Protein AF-A0A955JIY2-F1 (afdb_monomer)

Sequence (266 aa):
MSKDVVERQISSYLWDGQQLSRQKRLFEAAVRFPTVNALRPLAAYAYYLAAKDQRSWAKKDVVLTQERLSGGKTIQVDKTVTLEKTDAAAAVSYGPANPHVTKNGGKARRLGVDEGLQYKSIKKRDILVVSHSRPILHRDVGVEAEVAKEFGLERDYDVVEAARNLIPAGFISPAAVLNHYPVDRTSDEVQAKALASDIRVTADYVRNASLARDASTLAHTPFVILDTRHGDAVISEEHPHLPAPQGGLAAHFVLPIVVGLELHNL

pLDDT: mean 73.93, std 22.24, range [24.27, 95.62]

Secondary structure (DSSP, 8-state):
--HHHHHTTS-TTTB-SSSB-HHHHHHHHHHHHHHHHHHHHHHHHHHHHHHHHHT---HHHHEEEEEEEETTEEEEEEEE--B-GGGTT-TT--STT-TTB-HHHHHHHHTTGGGGGGHHHHHHTSSEEE-SS--B-HHHHHHHHHHHHHTT-HHHHHHHHHHHHHSPPEEE-HHHHH------TTSHHHHHHHHHHHHHHHHHHHHH--HHHHHHHHHTS---EEETTTTEEE---SS------TTS------------------

Mean predicted aligned error: 10.58 Å

Foldseek 3Di:
DDLVVLVVLFDCCQPVPAAGHPNQVVLLVVQ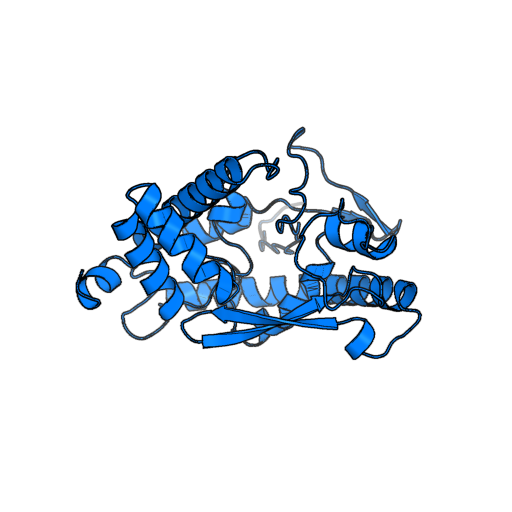LVLLLVQLVVLLVVQLVLQCVQQVHNPCVRFWDWAFFFWQQDTDTQIFTDQFAPVCPVVPPDFFLPPPRGDPSSSVSVLQVSRNSSRSVCSVVVLATAEALAAGHHPVVLVVLCVLCVVVVNNSLNSNLVSCSNHGTHHPFHQLLLPQPQQQPVVDPVSVSVSSNSSSVRSSVCRNDPDPVVRVVSVVSLAAWDQDPVPRDIDRPPPDPDDDDRGRDDSNHTPSPPPPPPPDDDD

Radius of gyration: 18.84 Å; Cα contacts (8 Å, |Δi|>4): 426; chains: 1; bounding box: 59×36×57 Å

Structure (mmCIF, N/CA/C/O backbone):
data_AF-A0A955JIY2-F1
#
_entry.id   AF-A0A955JIY2-F1
#
loop_
_atom_site.group_PDB
_atom_site.id
_atom_site.type_symbol
_atom_site.label_atom_id
_atom_site.label_alt_id
_atom_site.label_comp_id
_atom_site.label_asym_id
_atom_site.label_entity_id
_atom_site.label_seq_id
_atom_site.pdbx_PDB_ins_code
_atom_site.Cartn_x
_atom_site.Cartn_y
_atom_site.Cartn_z
_atom_site.occupancy
_atom_site.B_iso_or_equiv
_atom_site.auth_seq_id
_atom_site.auth_comp_id
_atom_site.auth_asym_id
_atom_site.auth_atom_id
_atom_site.pdbx_PDB_model_num
ATOM 1 N N . MET A 1 1 ? 1.096 7.416 25.218 1.00 66.50 1 MET A N 1
ATOM 2 C CA . MET A 1 1 ? -0.200 6.745 25.499 1.00 66.50 1 MET A CA 1
ATOM 3 C C . MET A 1 1 ? 0.074 5.254 25.697 1.00 66.50 1 MET A C 1
ATOM 5 O O . MET A 1 1 ? 1.061 4.792 25.140 1.00 66.50 1 MET A O 1
ATOM 9 N N . SER A 1 2 ? -0.681 4.494 26.505 1.00 80.69 2 SER A N 1
ATOM 10 C CA . SER A 1 2 ? -0.429 3.040 26.580 1.00 80.69 2 SER A CA 1
ATOM 11 C C . SER A 1 2 ? -0.896 2.359 25.292 1.00 80.69 2 SER A C 1
ATOM 13 O O . SER A 1 2 ? -1.899 2.774 24.708 1.00 80.69 2 SER A O 1
ATOM 15 N N . LYS A 1 3 ? -0.178 1.319 24.853 1.00 77.25 3 LYS A N 1
ATOM 16 C CA . LYS A 1 3 ? -0.465 0.580 23.614 1.00 77.25 3 LYS A CA 1
ATOM 17 C C . LYS A 1 3 ? -1.928 0.124 23.540 1.00 77.25 3 LYS A C 1
ATOM 19 O O . LYS A 1 3 ? -2.600 0.403 22.557 1.00 77.25 3 LYS A O 1
ATOM 24 N N . ASP A 1 4 ? -2.451 -0.432 24.630 1.00 79.62 4 ASP A N 1
ATOM 25 C CA . ASP A 1 4 ? -3.840 -0.900 24.725 1.00 79.62 4 ASP A CA 1
ATOM 26 C C . ASP A 1 4 ? -4.879 0.209 24.499 1.00 79.62 4 ASP A C 1
ATOM 28 O O . ASP A 1 4 ? -5.962 -0.041 23.972 1.00 79.62 4 ASP A O 1
ATOM 32 N N . VAL A 1 5 ? -4.575 1.448 24.901 1.00 81.38 5 VAL A N 1
ATOM 33 C CA . VAL A 1 5 ? -5.468 2.595 24.674 1.00 81.38 5 VAL A CA 1
ATOM 34 C C . VAL A 1 5 ? -5.451 3.004 23.203 1.00 81.38 5 VAL A C 1
ATOM 36 O O . VAL A 1 5 ? -6.503 3.348 22.670 1.00 81.38 5 VAL A O 1
ATOM 39 N N . VAL A 1 6 ? -4.291 2.936 22.541 1.00 81.75 6 VAL A N 1
ATOM 40 C CA . VAL A 1 6 ? -4.158 3.247 21.109 1.00 81.75 6 VAL A CA 1
ATOM 41 C C . VAL A 1 6 ? -4.860 2.194 20.255 1.00 81.75 6 VAL A C 1
ATOM 43 O O . VAL A 1 6 ? -5.604 2.536 19.341 1.00 81.75 6 VAL A O 1
ATOM 46 N N . GLU A 1 7 ? -4.692 0.912 20.583 1.00 84.69 7 GLU A N 1
ATOM 47 C CA . GLU A 1 7 ? -5.311 -0.189 19.837 1.00 84.69 7 GLU A CA 1
ATOM 48 C C . GLU A 1 7 ? -6.839 -0.148 19.893 1.00 84.69 7 GLU A C 1
ATOM 50 O O . GLU A 1 7 ? -7.496 -0.442 18.899 1.00 84.69 7 GLU A O 1
ATOM 55 N N . ARG A 1 8 ? -7.423 0.307 21.009 1.00 87.25 8 ARG A N 1
ATOM 56 C CA . ARG A 1 8 ? -8.876 0.535 21.113 1.00 87.25 8 ARG A CA 1
ATOM 57 C C . ARG A 1 8 ? -9.393 1.647 20.199 1.00 87.25 8 ARG A C 1
ATOM 59 O O . ARG A 1 8 ? -10.601 1.731 20.001 1.00 87.25 8 ARG A O 1
ATOM 66 N N . GLN A 1 9 ? -8.516 2.499 19.666 1.00 88.75 9 GLN A N 1
ATOM 67 C CA . GLN A 1 9 ? -8.891 3.497 18.662 1.00 88.75 9 GLN A CA 1
ATOM 68 C C . GLN A 1 9 ? -8.914 2.925 17.243 1.00 88.75 9 GLN A C 1
ATOM 70 O O . GLN A 1 9 ? -9.408 3.592 16.340 1.00 88.75 9 GLN A O 1
ATOM 75 N N . ILE A 1 10 ? -8.393 1.716 17.019 1.00 91.25 10 ILE A N 1
ATOM 76 C CA . ILE A 1 10 ? -8.476 1.050 15.721 1.00 91.25 10 ILE A CA 1
ATOM 77 C C . ILE A 1 10 ? -9.892 0.501 15.553 1.00 91.25 10 ILE A C 1
ATOM 79 O O . ILE A 1 10 ? -10.393 -0.230 16.407 1.00 91.25 10 ILE A O 1
ATOM 83 N N . SER A 1 11 ? -10.533 0.834 14.432 1.00 92.75 11 SER A N 1
ATOM 84 C CA . SER A 1 11 ? -11.873 0.340 14.117 1.00 92.75 11 SER A CA 1
ATOM 85 C C . SER A 1 11 ? -11.938 -1.191 14.167 1.00 92.75 11 SER A C 1
ATOM 87 O O . SER A 1 11 ? -11.111 -1.887 13.565 1.00 92.75 11 SER A O 1
ATOM 89 N N . SER A 1 12 ? -12.994 -1.716 14.798 1.00 92.06 12 SER A N 1
ATOM 90 C CA . SER A 1 12 ? -13.289 -3.155 14.856 1.00 92.06 12 SER A CA 1
ATOM 91 C C . SER A 1 12 ? -13.533 -3.772 13.475 1.00 92.06 12 SER A C 1
ATOM 93 O O . SER A 1 12 ? -13.411 -4.986 13.294 1.00 92.06 12 SER A O 1
ATOM 95 N N . TYR A 1 13 ? -13.831 -2.939 12.470 1.00 91.81 13 TYR A N 1
ATOM 96 C CA . TYR A 1 13 ? -13.858 -3.355 11.074 1.00 91.81 13 TYR A CA 1
ATOM 97 C C . TYR A 1 13 ? -12.472 -3.771 10.574 1.00 91.81 13 TYR A C 1
ATOM 99 O O . TYR A 1 13 ? -12.379 -4.725 9.809 1.00 91.81 13 TYR A O 1
ATOM 107 N N . LEU A 1 14 ? -11.387 -3.109 10.979 1.00 90.19 14 LEU A N 1
ATOM 108 C CA . LEU A 1 14 ? -10.041 -3.478 10.534 1.00 90.19 14 LEU A CA 1
ATOM 109 C C . LEU A 1 14 ? -9.472 -4.623 11.366 1.00 90.19 14 LEU A C 1
ATOM 111 O O . LEU A 1 14 ? -8.933 -5.573 10.795 1.00 90.19 14 LEU A O 1
ATOM 115 N N . TRP A 1 15 ? -9.617 -4.552 12.689 1.00 90.94 15 TRP A N 1
ATOM 116 C CA . TRP A 1 15 ? -8.920 -5.422 13.635 1.00 90.94 15 TRP A CA 1
ATOM 117 C C . TRP A 1 15 ? -9.850 -5.897 14.755 1.00 90.94 15 TRP A C 1
ATOM 119 O O . TRP A 1 15 ? -10.553 -5.091 15.353 1.00 90.94 15 TRP A O 1
ATOM 129 N N . ASP A 1 16 ? -9.852 -7.197 15.057 1.00 89.56 16 ASP A N 1
ATOM 130 C CA . ASP A 1 16 ? -10.682 -7.783 16.127 1.00 89.56 16 ASP A CA 1
ATOM 131 C C . ASP A 1 16 ? -9.949 -7.929 17.477 1.00 89.56 16 ASP A C 1
ATOM 133 O O . ASP A 1 16 ? -10.498 -8.484 18.427 1.00 89.56 16 ASP A O 1
ATOM 137 N N . GLY A 1 17 ? -8.712 -7.430 17.563 1.00 84.75 17 GLY A N 1
ATOM 138 C CA . GLY A 1 17 ? -7.819 -7.569 18.717 1.00 84.75 17 GLY A CA 1
ATOM 139 C C . GLY A 1 17 ? -6.709 -8.602 18.504 1.00 84.75 17 GLY A C 1
ATOM 140 O O . GLY A 1 17 ? -5.670 -8.510 19.151 1.00 84.75 17 GLY A O 1
ATOM 141 N N . GLN A 1 18 ? -6.873 -9.539 17.565 1.00 84.75 18 GLN A N 1
ATOM 142 C CA . GLN A 1 18 ? -5.872 -10.580 17.283 1.00 84.75 18 GLN A CA 1
ATOM 143 C C . GLN A 1 18 ? -5.510 -10.693 15.803 1.00 84.75 18 GLN A C 1
ATOM 145 O O . GLN A 1 18 ? -4.407 -11.120 15.457 1.00 84.75 18 GLN A O 1
ATOM 150 N N . GLN A 1 19 ? -6.444 -10.354 14.923 1.00 90.56 19 GLN A N 1
ATOM 151 C CA . GLN A 1 19 ? -6.313 -10.512 13.484 1.00 90.56 19 GLN A CA 1
ATOM 152 C C . GLN A 1 19 ? -7.205 -9.504 12.753 1.00 90.56 19 GLN A C 1
ATOM 154 O O . GLN A 1 19 ? -7.997 -8.764 13.341 1.00 90.56 19 GLN A O 1
ATOM 159 N N . LEU A 1 20 ? -7.118 -9.518 11.422 1.00 90.94 20 LEU A N 1
ATOM 160 C CA . LEU A 1 20 ? -8.075 -8.796 10.594 1.00 90.94 20 LEU A CA 1
ATOM 161 C C . LEU A 1 20 ? -9.494 -9.286 10.881 1.00 90.94 20 LEU A C 1
ATOM 163 O O . LEU A 1 20 ? -9.749 -10.500 10.889 1.00 90.94 20 LEU A O 1
ATOM 167 N N . SER A 1 21 ? -10.424 -8.343 11.024 1.00 94.44 21 SER A N 1
ATOM 168 C CA . SER A 1 21 ? -11.825 -8.681 11.263 1.00 94.44 21 SER A CA 1
ATOM 169 C C . SER A 1 21 ? -12.364 -9.608 10.166 1.00 94.44 21 SER A C 1
ATOM 171 O O . SER A 1 21 ? -11.879 -9.657 9.025 1.00 94.44 21 SER A O 1
ATOM 173 N N . ARG A 1 22 ? -13.420 -10.361 10.485 1.00 94.81 22 ARG A N 1
ATOM 174 C CA . ARG A 1 22 ? -14.095 -11.208 9.491 1.00 94.81 22 ARG A CA 1
ATOM 175 C C . ARG A 1 22 ? -14.567 -10.398 8.278 1.00 94.81 22 ARG A C 1
ATOM 177 O O . ARG A 1 22 ? -14.384 -10.856 7.154 1.00 94.81 22 ARG A O 1
ATOM 184 N N . GLN A 1 23 ? -15.135 -9.212 8.498 1.00 93.31 23 GLN A N 1
ATOM 185 C CA . GLN A 1 23 ? -15.653 -8.362 7.423 1.00 93.31 23 GLN A CA 1
ATOM 186 C C . GLN A 1 23 ? -14.531 -7.888 6.496 1.00 93.31 23 GLN A C 1
ATOM 188 O O . GLN A 1 23 ? -14.633 -8.068 5.282 1.00 93.31 23 GLN A O 1
ATOM 193 N N . LYS A 1 24 ? -13.419 -7.397 7.055 1.00 94.19 24 LYS A N 1
ATOM 194 C CA . LYS A 1 24 ? -12.259 -6.972 6.262 1.00 94.19 24 LYS A CA 1
ATOM 195 C C . LYS A 1 24 ? -11.654 -8.127 5.473 1.00 94.19 24 LYS A C 1
ATOM 197 O O . LYS A 1 24 ? -11.332 -7.967 4.301 1.00 94.19 24 LYS A O 1
ATOM 202 N N . ARG A 1 25 ? -11.546 -9.323 6.064 1.00 94.19 25 ARG A N 1
ATOM 203 C CA . ARG A 1 25 ? -11.053 -10.512 5.344 1.00 94.19 25 ARG A CA 1
ATOM 204 C C . ARG A 1 25 ? -11.941 -10.907 4.167 1.00 94.19 25 ARG A C 1
ATOM 206 O O . ARG A 1 25 ? -11.401 -11.308 3.138 1.00 94.19 25 ARG A O 1
ATOM 213 N N . LEU A 1 26 ? -13.264 -10.812 4.318 1.00 92.38 26 LEU A N 1
ATOM 214 C CA . LEU A 1 26 ? -14.217 -11.093 3.241 1.00 92.38 26 LEU A CA 1
ATOM 215 C C . LEU A 1 26 ? -14.118 -10.054 2.124 1.00 92.38 26 LEU A C 1
ATOM 217 O O . LEU A 1 26 ? -14.009 -10.440 0.962 1.00 92.38 26 LEU A O 1
ATOM 221 N N . PHE A 1 27 ? -14.070 -8.765 2.472 1.00 91.75 27 PHE A N 1
ATOM 222 C CA . PHE A 1 27 ? -13.836 -7.692 1.505 1.00 91.75 27 PHE A CA 1
ATOM 223 C C . PHE A 1 27 ? -12.540 -7.930 0.725 1.00 91.75 27 PHE A C 1
ATOM 225 O O . PHE A 1 27 ? -12.553 -8.013 -0.500 1.00 91.75 27 PHE A O 1
ATOM 232 N N . GLU A 1 28 ? -11.432 -8.153 1.435 1.00 92.31 28 GLU A N 1
ATOM 233 C CA . GLU A 1 28 ? -10.134 -8.423 0.820 1.00 92.31 28 GLU A CA 1
ATOM 234 C C . GLU A 1 28 ? -10.154 -9.676 -0.057 1.00 92.31 28 GLU A C 1
ATOM 236 O O . GLU A 1 28 ? -9.506 -9.704 -1.096 1.00 92.31 28 GLU A O 1
ATOM 241 N N . ALA A 1 29 ? -10.885 -10.726 0.319 1.00 90.31 29 ALA A N 1
ATOM 242 C CA . ALA A 1 29 ? -11.035 -11.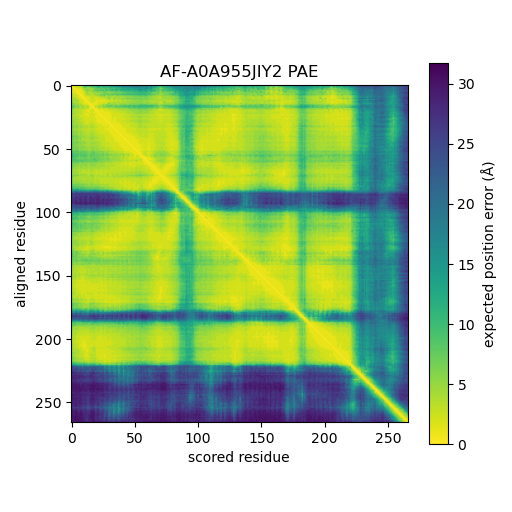900 -0.536 1.00 90.31 29 ALA A CA 1
ATOM 243 C C . ALA A 1 29 ? -11.771 -11.567 -1.846 1.00 90.31 29 ALA A C 1
ATOM 245 O O . ALA A 1 29 ? -11.342 -12.039 -2.901 1.00 90.31 29 ALA A O 1
ATOM 246 N N . ALA A 1 30 ? -12.816 -10.735 -1.782 1.00 89.44 30 ALA A N 1
ATOM 247 C CA . ALA A 1 30 ? -13.610 -10.327 -2.939 1.00 89.44 30 ALA A CA 1
ATOM 248 C C . ALA A 1 30 ? -12.810 -9.463 -3.927 1.00 89.44 30 ALA A C 1
ATOM 250 O O . ALA A 1 30 ? -12.870 -9.698 -5.132 1.00 89.44 30 ALA A O 1
ATOM 251 N N . VAL A 1 31 ? -12.009 -8.511 -3.435 1.00 89.25 31 VAL A N 1
ATOM 252 C CA . VAL A 1 31 ? -11.264 -7.586 -4.312 1.00 89.25 31 VAL A CA 1
ATOM 253 C C . VAL A 1 31 ? -9.896 -8.118 -4.744 1.00 89.25 31 VAL A C 1
ATOM 255 O O . VAL A 1 31 ? -9.401 -7.770 -5.812 1.00 89.25 31 VAL A O 1
ATOM 258 N N . ARG A 1 32 ? -9.272 -9.023 -3.981 1.00 90.56 32 ARG A N 1
ATOM 259 C CA . ARG A 1 32 ? -7.905 -9.489 -4.275 1.00 90.56 32 ARG A CA 1
ATOM 260 C C . ARG A 1 32 ? -7.784 -10.231 -5.595 1.00 90.56 32 ARG A C 1
ATOM 262 O O . ARG A 1 32 ? -6.817 -10.016 -6.322 1.00 90.56 32 ARG A O 1
ATOM 269 N N . PHE A 1 33 ? -8.708 -11.144 -5.886 1.00 87.62 33 PHE A N 1
ATOM 270 C CA . PHE A 1 33 ? -8.655 -11.927 -7.120 1.00 87.62 33 PHE A CA 1
ATOM 271 C C . PHE A 1 33 ? -8.712 -11.045 -8.381 1.00 87.62 33 PHE A C 1
ATOM 273 O O . PHE A 1 33 ? -7.786 -11.157 -9.194 1.00 87.62 33 PHE A O 1
ATOM 280 N N . PRO A 1 34 ? -9.700 -10.138 -8.545 1.00 86.19 34 PRO A N 1
ATOM 281 C CA . PRO A 1 34 ? -9.736 -9.252 -9.705 1.00 86.19 34 PRO A CA 1
ATOM 282 C C . PRO A 1 34 ? -8.527 -8.310 -9.750 1.00 86.19 34 PRO A C 1
ATOM 284 O O . PRO A 1 34 ? -7.926 -8.183 -10.815 1.00 86.19 34 PRO A O 1
ATOM 287 N N . THR A 1 35 ? -8.078 -7.746 -8.619 1.00 84.69 35 THR A N 1
ATOM 288 C CA . THR A 1 35 ? -6.868 -6.901 -8.588 1.00 84.69 35 THR A CA 1
ATOM 289 C C . THR A 1 35 ? -5.633 -7.658 -9.072 1.00 84.69 35 THR A C 1
ATOM 291 O O . THR A 1 35 ? -4.906 -7.181 -9.938 1.00 84.69 35 THR A O 1
ATOM 294 N N . VAL A 1 36 ? -5.386 -8.868 -8.563 1.00 87.75 36 VAL A N 1
ATOM 295 C CA . VAL A 1 36 ? -4.217 -9.660 -8.971 1.00 87.75 36 VAL A CA 1
ATOM 296 C C . VAL A 1 36 ? -4.265 -9.990 -10.463 1.00 87.75 36 VAL A C 1
ATOM 298 O O . VAL A 1 36 ? -3.227 -9.953 -11.122 1.00 87.75 36 VAL A O 1
ATOM 301 N N . ASN A 1 37 ? -5.436 -10.320 -11.005 1.00 84.88 37 ASN A N 1
ATOM 302 C CA . ASN A 1 37 ? -5.564 -10.642 -12.426 1.00 84.88 37 ASN A CA 1
ATOM 303 C C . ASN A 1 37 ? -5.430 -9.407 -13.323 1.00 84.88 37 ASN A C 1
ATOM 305 O O . ASN A 1 37 ? -4.858 -9.534 -14.401 1.00 84.88 37 ASN A O 1
ATOM 309 N N . ALA A 1 38 ? -5.859 -8.232 -12.860 1.00 80.12 38 ALA A N 1
ATOM 310 C CA . ALA A 1 38 ? -5.638 -6.966 -13.554 1.00 80.12 38 ALA A CA 1
ATOM 311 C C . ALA A 1 38 ? -4.154 -6.563 -13.571 1.00 80.12 38 ALA A C 1
ATOM 313 O O . ALA A 1 38 ? -3.636 -6.126 -14.594 1.00 80.12 38 ALA A O 1
ATOM 314 N N . LEU A 1 39 ? -3.435 -6.760 -12.462 1.00 82.69 39 LEU A N 1
ATOM 315 C CA . LEU A 1 39 ? -2.037 -6.337 -12.336 1.00 82.69 39 LEU A CA 1
ATOM 316 C C . LEU A 1 39 ? -1.037 -7.224 -13.083 1.00 82.69 39 LEU A C 1
ATOM 318 O O . LEU A 1 39 ? 0.013 -6.745 -13.506 1.00 82.69 39 LEU A O 1
ATOM 322 N N . ARG A 1 40 ? -1.318 -8.522 -13.241 1.00 85.69 40 ARG A N 1
ATOM 323 C CA . ARG A 1 40 ? -0.408 -9.463 -13.924 1.00 85.69 40 ARG A CA 1
ATOM 324 C C . ARG A 1 40 ? -0.010 -9.032 -15.345 1.00 85.69 40 ARG A C 1
ATOM 326 O O . ARG A 1 40 ? 1.194 -9.007 -15.603 1.00 85.69 40 ARG A O 1
ATOM 333 N N . PRO A 1 41 ? -0.942 -8.712 -16.266 1.00 82.81 41 PRO A N 1
ATOM 334 C CA . PRO A 1 41 ? -0.573 -8.271 -17.610 1.00 82.81 41 PRO A CA 1
ATOM 335 C C . PRO A 1 41 ? 0.179 -6.933 -17.594 1.00 82.81 41 PRO A C 1
ATOM 337 O O . PRO A 1 41 ? 1.130 -6.770 -18.356 1.00 82.81 41 PRO A O 1
ATOM 340 N N . LEU A 1 42 ? -0.160 -6.018 -16.677 1.00 80.88 42 LEU A N 1
ATOM 341 C CA . LEU A 1 42 ? 0.564 -4.751 -16.503 1.00 80.88 42 LEU A CA 1
ATOM 342 C C . LEU A 1 42 ? 2.014 -4.985 -16.074 1.00 80.88 42 LEU A C 1
ATOM 344 O O . LEU A 1 42 ? 2.934 -4.404 -16.644 1.00 80.88 42 LEU A O 1
ATOM 348 N N . ALA A 1 43 ? 2.226 -5.896 -15.124 1.00 85.06 43 ALA A N 1
ATOM 349 C CA . ALA A 1 43 ? 3.556 -6.284 -14.675 1.00 85.06 43 ALA A CA 1
ATOM 350 C C . ALA A 1 43 ? 4.384 -6.912 -15.807 1.00 85.06 43 ALA A C 1
ATOM 352 O O . ALA A 1 43 ? 5.577 -6.637 -15.919 1.00 85.06 43 ALA A O 1
ATOM 353 N N . ALA A 1 44 ? 3.763 -7.737 -16.657 1.00 85.69 44 ALA A N 1
ATOM 354 C CA . ALA A 1 44 ? 4.429 -8.316 -17.823 1.00 85.69 44 ALA A CA 1
ATOM 355 C C . ALA A 1 44 ? 4.819 -7.239 -18.849 1.00 85.69 44 ALA A C 1
ATOM 357 O O . ALA A 1 44 ? 5.933 -7.263 -19.374 1.00 85.69 44 ALA A O 1
ATOM 358 N N . TYR A 1 45 ? 3.938 -6.265 -19.091 1.00 85.50 45 TYR A N 1
ATOM 359 C CA . TYR A 1 45 ? 4.224 -5.135 -19.973 1.00 85.50 45 TYR A CA 1
ATOM 360 C C . TYR A 1 45 ? 5.356 -4.251 -19.434 1.00 85.50 45 TYR A C 1
ATOM 362 O O . TYR A 1 45 ? 6.287 -3.927 -20.169 1.00 85.50 45 TYR A O 1
ATOM 370 N N . ALA A 1 46 ? 5.342 -3.919 -18.142 1.00 81.94 46 ALA A N 1
ATOM 371 C CA . ALA A 1 46 ? 6.418 -3.159 -17.514 1.00 81.94 46 ALA A CA 1
ATOM 372 C C . ALA A 1 46 ? 7.759 -3.904 -17.581 1.00 81.94 46 ALA A C 1
ATOM 374 O O . ALA A 1 46 ? 8.772 -3.319 -17.962 1.00 81.94 46 ALA A O 1
ATOM 375 N N . TYR A 1 47 ? 7.757 -5.212 -17.302 1.00 88.00 47 TYR A N 1
ATOM 376 C CA . TYR A 1 47 ? 8.941 -6.062 -17.440 1.00 88.00 47 TYR A CA 1
ATOM 377 C C . TYR A 1 47 ? 9.501 -6.021 -18.865 1.00 88.00 47 TYR A C 1
ATOM 379 O O . TYR A 1 47 ? 10.707 -5.882 -19.049 1.00 88.00 47 TYR A O 1
ATOM 387 N N . TYR A 1 48 ? 8.634 -6.110 -19.876 1.00 89.25 48 TYR A N 1
ATOM 388 C CA . TYR A 1 48 ? 9.019 -6.008 -21.283 1.00 89.25 48 TYR A CA 1
ATOM 389 C C . TYR A 1 48 ? 9.687 -4.665 -21.610 1.00 89.25 48 TYR A C 1
ATOM 391 O O . TYR A 1 48 ? 10.727 -4.638 -22.271 1.00 89.25 48 TYR A O 1
ATOM 399 N N . LEU A 1 49 ? 9.113 -3.558 -21.131 1.00 86.81 49 LEU A N 1
ATOM 400 C CA . LEU A 1 49 ? 9.678 -2.219 -21.308 1.00 86.81 49 LEU A CA 1
ATOM 401 C C . LEU A 1 49 ? 11.065 -2.100 -20.660 1.00 86.81 49 LEU A C 1
ATOM 403 O O . LEU A 1 49 ? 12.006 -1.646 -21.310 1.00 86.81 49 LEU A O 1
ATOM 407 N N . ALA A 1 50 ? 11.214 -2.575 -19.422 1.00 86.12 50 ALA A N 1
ATOM 408 C CA . ALA A 1 50 ? 12.495 -2.562 -18.725 1.00 86.12 50 ALA A CA 1
ATOM 409 C C . ALA A 1 50 ? 13.531 -3.469 -19.398 1.00 86.12 50 ALA A C 1
ATOM 411 O O . ALA A 1 50 ? 14.672 -3.062 -19.583 1.00 86.12 50 ALA A O 1
ATOM 412 N N . ALA A 1 51 ? 13.149 -4.670 -19.837 1.00 89.00 51 ALA A N 1
ATOM 413 C CA . ALA A 1 51 ? 14.063 -5.582 -20.522 1.00 89.00 51 ALA A CA 1
ATOM 414 C C . ALA A 1 51 ? 14.616 -4.989 -21.825 1.00 89.00 51 ALA A C 1
ATOM 416 O O . ALA A 1 51 ? 15.792 -5.183 -22.149 1.00 89.00 51 ALA A O 1
ATOM 417 N N . LYS A 1 52 ? 13.788 -4.223 -22.547 1.00 89.19 52 LYS A N 1
ATOM 418 C CA . LYS A 1 52 ? 14.214 -3.461 -23.726 1.00 89.19 52 LYS A CA 1
ATOM 419 C C . LYS A 1 52 ? 15.238 -2.385 -23.382 1.00 89.19 52 LYS A C 1
ATOM 421 O O . LYS A 1 52 ? 16.264 -2.313 -24.057 1.00 89.19 52 LYS A O 1
ATOM 426 N N . ASP A 1 53 ? 14.984 -1.592 -22.344 1.00 87.00 53 ASP A N 1
ATOM 427 C CA . ASP A 1 53 ? 15.905 -0.530 -21.920 1.00 87.00 53 ASP A CA 1
ATOM 428 C C . ASP A 1 53 ? 17.238 -1.105 -21.429 1.00 87.00 53 ASP A C 1
ATOM 430 O O . ASP A 1 53 ? 18.310 -0.641 -21.810 1.00 87.00 53 ASP A O 1
ATOM 434 N N . GLN A 1 54 ? 17.179 -2.186 -20.654 1.00 82.81 54 GLN A N 1
ATOM 435 C CA . GLN A 1 54 ? 18.348 -2.819 -20.039 1.00 82.81 54 GLN A CA 1
ATOM 436 C C . GLN A 1 54 ? 19.111 -3.754 -20.981 1.00 82.81 54 GLN A C 1
ATOM 438 O O . GLN A 1 54 ? 20.156 -4.295 -20.591 1.00 82.81 54 GLN A O 1
ATOM 443 N N . ARG A 1 55 ? 18.566 -3.986 -22.187 1.00 87.00 55 ARG A N 1
ATOM 444 C CA . ARG A 1 55 ? 19.020 -4.983 -23.173 1.00 87.00 55 ARG A CA 1
ATOM 445 C C . ARG A 1 55 ? 19.281 -6.348 -22.532 1.00 87.00 55 ARG A C 1
ATOM 447 O O . ARG A 1 55 ? 20.244 -7.036 -22.860 1.00 87.00 55 ARG A O 1
ATOM 454 N N . SER A 1 56 ? 18.441 -6.714 -21.568 1.00 84.62 56 SER A N 1
ATOM 455 C CA . SER A 1 56 ? 18.617 -7.898 -20.737 1.00 84.62 56 SER A CA 1
ATOM 456 C C . SER A 1 56 ? 17.274 -8.387 -20.234 1.00 84.62 56 SER A C 1
ATOM 458 O O . SER A 1 56 ? 16.440 -7.611 -19.783 1.00 84.62 56 SER A O 1
ATOM 460 N N . TRP A 1 57 ? 17.095 -9.701 -20.272 1.00 88.19 57 TRP A N 1
ATOM 461 C CA . TRP A 1 57 ? 15.933 -10.378 -19.701 1.00 88.19 57 TRP A CA 1
ATOM 462 C C . TRP A 1 57 ? 16.229 -10.968 -18.323 1.00 88.19 57 TRP A C 1
ATOM 464 O O . TRP A 1 57 ? 15.349 -11.583 -17.717 1.00 88.19 57 TRP A O 1
ATOM 474 N N . ALA A 1 58 ? 17.457 -10.806 -17.822 1.00 86.31 58 ALA A N 1
ATOM 475 C CA . ALA A 1 58 ? 17.841 -11.308 -16.516 1.00 86.31 58 ALA A CA 1
ATOM 476 C C . ALA A 1 58 ? 17.064 -10.558 -15.432 1.00 86.31 58 ALA A C 1
ATOM 478 O O . ALA A 1 58 ? 17.131 -9.335 -15.349 1.00 86.31 58 ALA A O 1
ATOM 479 N N . LYS A 1 59 ? 16.372 -11.297 -14.556 1.00 84.56 59 LYS A N 1
ATOM 480 C CA . LYS A 1 59 ? 15.521 -10.728 -13.497 1.00 84.56 59 LYS A CA 1
ATOM 481 C C . LYS A 1 59 ? 16.220 -9.621 -12.696 1.00 84.56 59 LYS A C 1
ATOM 483 O O . LYS A 1 59 ? 15.602 -8.601 -12.422 1.00 84.56 59 LYS A O 1
ATOM 488 N N . LYS A 1 60 ? 17.496 -9.818 -12.351 1.00 83.81 60 LYS A N 1
ATOM 489 C CA . LYS A 1 60 ? 18.312 -8.871 -11.571 1.00 83.81 60 LYS A CA 1
ATOM 490 C C . LYS A 1 60 ? 18.497 -7.499 -12.235 1.00 83.81 60 LYS A C 1
ATOM 492 O O . LYS A 1 60 ? 18.790 -6.539 -11.541 1.00 83.81 60 LYS A O 1
ATOM 497 N N . ASP A 1 61 ? 18.332 -7.421 -13.555 1.00 81.25 61 ASP A N 1
ATOM 498 C CA . ASP A 1 61 ? 18.517 -6.187 -14.319 1.00 81.25 61 ASP A CA 1
ATOM 499 C C . ASP A 1 61 ? 17.203 -5.408 -14.481 1.00 81.25 61 ASP A C 1
ATOM 501 O O . ASP A 1 61 ? 17.228 -4.219 -14.772 1.00 81.25 61 ASP A O 1
ATOM 505 N N . VAL A 1 62 ? 16.053 -6.069 -14.317 1.00 86.31 62 VAL A N 1
ATOM 506 C CA . VAL A 1 62 ? 14.727 -5.517 -14.658 1.00 86.31 62 VAL A CA 1
ATOM 507 C C . VAL A 1 62 ? 13.762 -5.469 -13.477 1.00 86.31 62 VAL A C 1
ATOM 509 O O . VAL A 1 62 ? 12.746 -4.778 -13.543 1.00 86.31 62 VAL A O 1
ATOM 512 N N . VAL A 1 63 ? 14.073 -6.170 -12.385 1.00 87.94 63 VAL A N 1
ATOM 513 C CA . VAL A 1 63 ? 13.316 -6.144 -11.132 1.00 87.94 63 VAL A CA 1
ATOM 514 C C . VAL A 1 63 ? 14.184 -5.563 -10.027 1.00 87.94 63 VAL A C 1
ATOM 516 O O . VAL A 1 63 ? 15.255 -6.085 -9.730 1.00 87.94 63 VAL A O 1
ATOM 519 N N . LEU A 1 64 ? 13.668 -4.522 -9.384 1.00 86.31 64 LEU A N 1
ATOM 520 C CA . LEU A 1 64 ? 14.179 -3.977 -8.138 1.00 86.31 64 LEU A CA 1
ATOM 521 C C . LEU A 1 64 ? 13.322 -4.514 -6.994 1.00 86.31 64 LEU A C 1
ATOM 523 O O . LEU A 1 64 ? 12.108 -4.329 -6.996 1.00 86.31 64 LEU A O 1
ATOM 527 N N . THR A 1 65 ? 13.938 -5.141 -6.001 1.00 87.38 65 THR A N 1
ATOM 528 C CA . THR A 1 65 ? 13.238 -5.546 -4.778 1.00 87.38 65 THR A CA 1
ATOM 529 C C . THR A 1 65 ? 13.559 -4.546 -3.670 1.00 87.38 65 THR A C 1
ATOM 531 O O . THR A 1 65 ? 14.720 -4.200 -3.462 1.00 87.38 65 THR A O 1
ATOM 534 N N . GLN A 1 66 ? 12.526 -4.050 -2.987 1.00 84.94 66 GLN A N 1
ATOM 535 C CA . GLN A 1 66 ? 12.650 -3.087 -1.894 1.00 84.94 66 GLN A CA 1
ATOM 536 C C . GLN A 1 66 ? 12.112 -3.666 -0.592 1.00 84.94 66 GLN A C 1
ATOM 538 O O . GLN A 1 66 ? 11.018 -4.233 -0.566 1.00 84.94 66 GLN A O 1
ATOM 543 N N . GLU A 1 67 ? 12.839 -3.434 0.496 1.00 89.56 67 GLU A N 1
ATOM 544 C CA . GLU A 1 67 ? 12.367 -3.742 1.842 1.00 89.56 67 GLU A CA 1
ATOM 545 C C . GLU A 1 67 ? 11.388 -2.668 2.314 1.00 89.56 67 GLU A C 1
ATOM 547 O O . GLU A 1 67 ? 11.685 -1.471 2.280 1.00 89.56 67 GLU A O 1
ATOM 552 N N . ARG A 1 68 ? 10.198 -3.091 2.737 1.00 89.38 68 ARG A N 1
ATOM 553 C CA . ARG A 1 68 ? 9.117 -2.210 3.190 1.00 89.38 68 ARG A CA 1
ATOM 554 C C . ARG A 1 68 ? 8.532 -2.710 4.501 1.00 89.38 68 ARG A C 1
ATOM 556 O O . ARG A 1 68 ? 8.579 -3.905 4.778 1.00 89.38 68 ARG A O 1
ATOM 563 N N . LEU A 1 69 ? 7.929 -1.814 5.271 1.00 89.75 69 LEU A N 1
ATOM 564 C CA . LEU A 1 69 ? 7.168 -2.163 6.468 1.00 89.75 69 LEU A CA 1
ATOM 565 C C . LEU A 1 69 ? 5.689 -2.394 6.141 1.00 89.75 69 LEU A C 1
ATOM 567 O O . LEU A 1 69 ? 5.058 -1.581 5.464 1.00 89.75 69 LEU A O 1
ATOM 571 N N . SER A 1 70 ? 5.139 -3.503 6.637 1.00 92.25 70 SER A N 1
ATOM 572 C CA . SER A 1 70 ? 3.719 -3.856 6.525 1.00 92.25 70 SER A CA 1
ATOM 573 C C . SER A 1 70 ? 3.314 -4.790 7.667 1.00 92.25 70 SER A C 1
ATOM 575 O O . SER A 1 70 ? 3.919 -5.850 7.834 1.00 92.25 70 SER A O 1
ATOM 577 N N . GLY A 1 71 ? 2.305 -4.415 8.462 1.00 90.81 71 GLY A N 1
ATOM 578 C CA . GLY A 1 71 ? 1.786 -5.251 9.556 1.00 90.81 71 GLY A CA 1
ATOM 579 C C . GLY A 1 71 ? 2.862 -5.671 10.563 1.00 90.81 71 GLY A C 1
ATOM 580 O O . GLY A 1 71 ? 2.957 -6.850 10.904 1.00 90.81 71 GLY A O 1
ATOM 581 N N . GLY A 1 72 ? 3.737 -4.733 10.940 1.00 89.88 72 GLY A N 1
ATOM 582 C CA . GLY A 1 72 ? 4.829 -4.962 11.896 1.00 89.88 72 GLY A CA 1
ATOM 583 C C . GLY A 1 72 ? 5.970 -5.843 11.378 1.00 89.88 72 GLY A C 1
ATOM 584 O O . GLY A 1 72 ? 6.801 -6.295 12.162 1.00 89.88 72 GLY A O 1
ATOM 585 N N . LYS A 1 73 ? 6.017 -6.123 10.070 1.00 93.19 73 LYS A N 1
ATOM 586 C CA . LYS A 1 73 ? 7.038 -6.975 9.448 1.00 93.19 73 LYS A CA 1
ATOM 587 C C . LYS A 1 73 ? 7.731 -6.260 8.299 1.00 93.19 73 LYS A C 1
ATOM 589 O O . LYS A 1 73 ? 7.114 -5.484 7.568 1.00 93.19 73 LYS A O 1
ATOM 594 N N . THR A 1 74 ? 9.003 -6.596 8.103 1.00 94.56 74 THR A N 1
ATOM 595 C CA . THR A 1 74 ? 9.718 -6.276 6.868 1.00 94.56 74 THR A CA 1
ATOM 596 C C . THR A 1 74 ? 9.276 -7.240 5.773 1.00 94.56 74 THR A C 1
ATOM 598 O O . THR A 1 74 ? 9.392 -8.458 5.919 1.00 94.56 74 THR A O 1
ATOM 601 N N . ILE A 1 75 ? 8.775 -6.694 4.671 1.00 93.38 75 ILE A N 1
ATOM 602 C CA . ILE A 1 75 ? 8.362 -7.429 3.477 1.00 93.38 75 ILE A CA 1
ATOM 603 C C . ILE A 1 75 ? 9.215 -7.014 2.280 1.00 93.38 75 ILE A C 1
ATOM 605 O O . ILE A 1 75 ? 9.733 -5.901 2.220 1.00 93.38 75 ILE A O 1
ATOM 609 N N . GLN A 1 76 ? 9.325 -7.908 1.302 1.00 92.19 76 GLN A N 1
ATOM 610 C CA . GLN A 1 76 ? 10.006 -7.644 0.037 1.00 92.19 76 GLN A CA 1
ATOM 611 C C . GLN A 1 76 ? 8.967 -7.265 -1.024 1.00 92.19 76 GLN A C 1
ATOM 613 O O . GLN A 1 76 ? 8.072 -8.058 -1.340 1.00 92.19 76 GLN A O 1
ATOM 618 N N . VAL A 1 77 ? 9.075 -6.057 -1.572 1.00 88.50 77 VAL A N 1
ATOM 619 C CA . VAL A 1 77 ? 8.177 -5.531 -2.607 1.00 88.50 77 VAL A CA 1
ATOM 620 C C . VAL A 1 77 ? 8.946 -5.402 -3.917 1.00 88.50 77 VAL A C 1
ATOM 622 O O . VAL A 1 77 ? 9.881 -4.611 -4.026 1.00 88.50 77 VAL A O 1
ATOM 625 N N . ASP A 1 78 ? 8.549 -6.197 -4.910 1.00 89.06 78 ASP A N 1
ATOM 626 C CA . ASP A 1 78 ? 9.122 -6.152 -6.257 1.00 89.06 78 ASP A CA 1
ATOM 627 C C . ASP A 1 78 ? 8.549 -4.961 -7.039 1.00 89.06 78 ASP A C 1
ATOM 629 O O . ASP A 1 78 ? 7.331 -4.779 -7.113 1.00 89.06 78 ASP A O 1
ATOM 633 N N . LYS A 1 79 ? 9.432 -4.215 -7.700 1.00 84.69 79 LYS A N 1
ATOM 634 C CA . LYS A 1 79 ? 9.127 -3.146 -8.652 1.00 84.69 79 LYS A CA 1
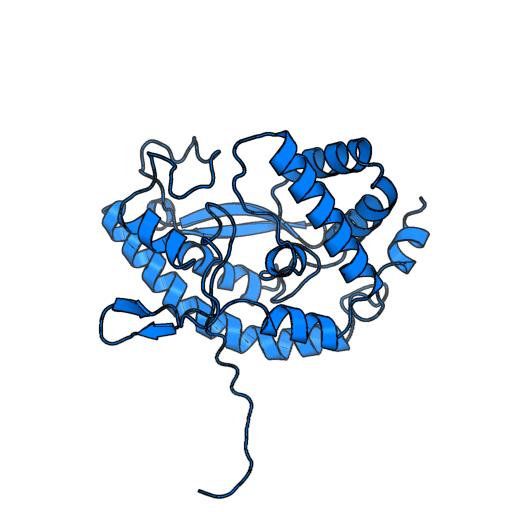ATOM 635 C C . LYS A 1 79 ? 9.917 -3.334 -9.936 1.00 84.69 79 LYS A C 1
ATOM 637 O O . LYS A 1 79 ? 10.947 -4.006 -9.962 1.00 84.69 79 LYS A O 1
ATOM 642 N N . THR A 1 80 ? 9.435 -2.734 -11.013 1.00 85.31 80 THR A N 1
ATOM 643 C CA . THR A 1 80 ? 10.151 -2.749 -12.289 1.00 85.31 80 THR A CA 1
ATOM 644 C C . THR A 1 80 ? 11.244 -1.680 -12.277 1.00 85.31 80 THR A C 1
ATOM 646 O O . THR A 1 80 ? 11.005 -0.548 -11.854 1.00 85.31 80 THR A O 1
ATOM 649 N N . VAL A 1 81 ? 12.447 -2.016 -12.743 1.00 84.81 81 VAL A N 1
ATOM 650 C CA . VAL A 1 81 ? 13.532 -1.038 -12.900 1.00 84.81 81 VAL A CA 1
ATOM 651 C C . VAL A 1 81 ? 13.145 -0.034 -13.982 1.00 84.81 81 VAL A C 1
ATOM 653 O O . VAL A 1 81 ? 12.821 -0.402 -15.106 1.00 84.81 81 VAL A O 1
ATOM 656 N N . THR A 1 82 ? 13.192 1.247 -13.633 1.00 81.12 82 THR A N 1
ATOM 657 C CA . THR A 1 82 ? 12.860 2.366 -14.531 1.00 81.12 82 THR A CA 1
ATOM 658 C C . THR A 1 82 ? 14.031 3.334 -14.722 1.00 81.12 82 THR A C 1
ATOM 660 O O . THR A 1 82 ? 13.906 4.311 -15.456 1.00 81.12 82 THR A O 1
ATOM 663 N N . LEU A 1 83 ? 15.173 3.052 -14.088 1.00 78.88 83 LEU A N 1
ATOM 664 C CA . LEU A 1 83 ? 16.394 3.858 -14.133 1.00 78.88 83 LEU A CA 1
ATOM 665 C C . LEU A 1 83 ? 17.470 3.198 -15.006 1.00 78.88 83 LEU A C 1
ATOM 667 O O . LEU A 1 83 ? 17.448 1.983 -15.218 1.00 78.88 83 LEU A O 1
ATOM 671 N N . GLU A 1 84 ? 18.415 3.992 -15.494 1.00 75.62 84 GLU A N 1
ATOM 672 C CA . GLU A 1 84 ? 19.601 3.512 -16.204 1.00 75.62 84 GLU A CA 1
ATOM 673 C C . GLU A 1 84 ? 20.524 2.680 -15.292 1.00 75.62 84 GLU A C 1
ATOM 675 O O . GLU A 1 84 ? 20.598 2.871 -14.077 1.00 75.62 84 GLU A O 1
ATOM 680 N N . LYS A 1 85 ? 21.220 1.705 -15.893 1.00 64.50 85 LYS A N 1
ATOM 681 C CA . LYS A 1 85 ? 21.995 0.656 -15.200 1.00 64.50 85 LYS A CA 1
ATOM 682 C C . LYS A 1 85 ? 23.158 1.197 -14.355 1.00 64.50 85 LYS A C 1
ATOM 684 O O . LYS A 1 85 ? 23.583 0.527 -13.418 1.00 64.50 85 LYS A O 1
ATOM 689 N N . THR A 1 86 ? 23.661 2.387 -14.680 1.00 53.84 86 THR A N 1
ATOM 690 C CA . THR A 1 86 ? 24.777 3.061 -13.995 1.00 53.84 86 THR A CA 1
ATOM 691 C C . THR A 1 86 ? 24.411 3.586 -12.610 1.00 53.84 86 THR A C 1
ATOM 693 O O . THR A 1 86 ? 25.295 3.719 -11.772 1.00 53.84 86 THR A O 1
ATOM 696 N N . ASP A 1 87 ? 23.120 3.800 -12.336 1.00 53.91 87 ASP A N 1
ATOM 697 C CA . ASP A 1 87 ? 22.660 4.582 -11.182 1.00 53.91 87 ASP A CA 1
ATOM 698 C C . ASP A 1 87 ? 21.664 3.829 -10.290 1.00 53.91 87 ASP A C 1
ATOM 700 O O . ASP A 1 87 ? 20.983 4.424 -9.454 1.00 53.91 87 ASP A O 1
ATOM 704 N N . ALA A 1 88 ? 21.591 2.496 -10.398 1.00 48.38 88 ALA A N 1
ATOM 705 C CA . ALA A 1 88 ? 20.740 1.675 -9.529 1.00 48.38 88 ALA A CA 1
ATOM 706 C C . ALA A 1 88 ? 21.069 1.841 -8.024 1.00 48.38 88 ALA A C 1
ATOM 708 O O . ALA A 1 88 ? 20.206 1.606 -7.179 1.00 48.38 88 ALA A O 1
ATOM 709 N N . ALA A 1 89 ? 22.285 2.299 -7.692 1.00 43.56 89 ALA A N 1
ATOM 710 C CA . ALA A 1 89 ? 22.699 2.667 -6.336 1.00 43.56 89 ALA A CA 1
ATOM 711 C C . ALA A 1 89 ? 22.219 4.070 -5.889 1.00 43.56 89 ALA A C 1
ATOM 713 O O . ALA A 1 89 ? 22.170 4.341 -4.693 1.00 43.56 89 ALA A O 1
ATOM 714 N N . ALA A 1 90 ? 21.822 4.947 -6.818 1.00 46.03 90 ALA A N 1
ATOM 715 C CA . ALA A 1 90 ? 21.444 6.344 -6.576 1.00 46.03 90 ALA A CA 1
ATOM 716 C C . ALA A 1 90 ? 19.917 6.580 -6.585 1.00 46.03 90 ALA A C 1
ATOM 718 O O . ALA A 1 90 ? 19.454 7.704 -6.777 1.00 46.03 90 ALA A O 1
ATOM 719 N N . ALA A 1 91 ? 19.112 5.534 -6.361 1.00 46.66 91 ALA A N 1
ATOM 720 C CA . ALA A 1 91 ? 17.644 5.556 -6.392 1.00 46.66 91 ALA A CA 1
ATOM 721 C C . ALA A 1 91 ? 16.998 6.328 -5.211 1.00 46.66 91 ALA A C 1
ATOM 723 O O . ALA A 1 91 ? 16.173 5.794 -4.465 1.00 46.66 91 ALA A O 1
ATOM 724 N N . VAL A 1 92 ? 17.386 7.591 -5.019 1.00 44.56 92 VAL A N 1
ATOM 725 C CA . VAL A 1 92 ? 16.927 8.473 -3.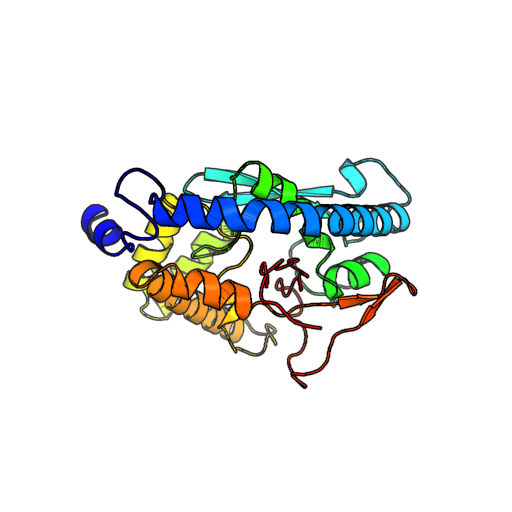935 1.00 44.56 92 VAL A CA 1
ATOM 726 C C . VAL A 1 92 ? 15.834 9.442 -4.411 1.00 44.56 92 VAL A C 1
ATOM 728 O O . VAL A 1 92 ? 14.990 9.827 -3.611 1.00 44.56 92 VAL A O 1
ATOM 731 N N . SER A 1 93 ? 15.752 9.759 -5.711 1.00 41.97 93 SER A N 1
ATOM 732 C CA . SER A 1 93 ? 14.759 10.702 -6.256 1.00 41.97 93 SER A CA 1
ATOM 733 C C . SER A 1 93 ? 13.643 10.006 -7.051 1.00 41.97 93 SER A C 1
ATOM 735 O O . SER A 1 93 ? 13.865 9.452 -8.137 1.00 41.97 93 SER A O 1
ATOM 737 N N . TYR A 1 94 ? 12.427 10.045 -6.499 1.00 44.72 94 TYR A N 1
ATOM 738 C CA . TYR A 1 94 ? 11.192 9.612 -7.154 1.00 44.72 94 TYR A CA 1
ATOM 739 C C . TYR A 1 94 ? 10.590 10.773 -7.955 1.00 44.72 94 TYR A C 1
ATOM 741 O O . TYR A 1 94 ? 9.934 11.647 -7.405 1.00 44.72 94 TYR A O 1
ATOM 749 N N . GLY A 1 95 ? 10.775 10.749 -9.274 1.00 44.09 95 GLY A N 1
ATOM 750 C CA . GLY A 1 95 ? 10.088 11.630 -10.219 1.00 44.09 95 GLY A CA 1
ATOM 751 C C . GLY A 1 95 ? 10.372 11.219 -11.671 1.00 44.09 95 GLY A C 1
ATOM 752 O O . GLY A 1 95 ? 11.409 10.605 -11.929 1.00 44.09 95 GLY A O 1
ATOM 753 N N . PRO A 1 96 ? 9.474 11.490 -12.637 1.00 39.25 96 PRO A N 1
ATOM 754 C CA . PRO A 1 96 ? 9.747 11.325 -14.068 1.00 39.25 96 PRO A CA 1
ATOM 755 C C . PRO A 1 96 ? 10.770 12.351 -14.586 1.00 39.25 96 PRO A C 1
ATOM 757 O O . PRO A 1 96 ? 11.345 12.135 -15.644 1.00 39.25 96 PRO A O 1
ATOM 760 N N . ALA A 1 97 ? 11.014 13.426 -13.828 1.00 42.94 97 ALA A N 1
ATOM 761 C CA . ALA A 1 97 ? 12.057 14.419 -14.073 1.00 42.94 97 ALA A CA 1
ATOM 762 C C . ALA A 1 97 ? 13.450 13.994 -13.565 1.00 42.94 97 ALA A C 1
ATOM 764 O O . ALA A 1 97 ? 14.397 14.771 -13.643 1.00 42.94 97 ALA A O 1
ATOM 765 N N . ASN A 1 98 ? 13.593 12.777 -13.026 1.00 56.53 98 ASN A N 1
ATOM 766 C CA . ASN A 1 98 ? 14.908 12.253 -12.679 1.00 56.53 98 ASN A CA 1
ATOM 767 C C . ASN A 1 98 ? 15.672 11.964 -13.994 1.00 56.53 98 ASN A C 1
ATOM 769 O O . ASN A 1 98 ? 15.186 11.161 -14.795 1.00 56.53 98 ASN A O 1
ATOM 773 N N . PRO A 1 99 ? 16.837 12.603 -14.233 1.00 58.75 99 PRO A N 1
ATOM 774 C CA . PRO A 1 99 ? 17.553 12.523 -15.511 1.00 58.75 99 PRO A CA 1
ATOM 775 C C . PRO A 1 99 ? 18.033 11.106 -15.845 1.00 58.75 99 PRO A C 1
ATOM 777 O O . PRO A 1 99 ? 18.328 10.819 -16.998 1.00 58.75 99 PRO A O 1
ATOM 780 N N . HIS A 1 100 ? 18.048 10.211 -14.857 1.00 72.31 100 HIS A N 1
ATOM 781 C CA . HIS A 1 100 ? 18.441 8.813 -15.000 1.00 72.31 100 HIS A CA 1
ATOM 782 C C . HIS A 1 100 ? 17.259 7.890 -15.341 1.00 72.31 100 HIS A C 1
ATOM 784 O O . HIS A 1 100 ? 17.415 6.669 -15.366 1.00 72.31 100 HIS A O 1
ATOM 790 N N . VAL A 1 101 ? 16.049 8.429 -15.548 1.00 75.06 101 VAL A N 1
ATOM 791 C CA . VAL A 1 101 ? 14.879 7.646 -15.968 1.00 75.06 101 VAL A CA 1
ATOM 792 C C . VAL A 1 101 ? 14.978 7.342 -17.455 1.00 75.06 101 VAL A C 1
ATOM 794 O O . VAL A 1 101 ? 14.993 8.230 -18.302 1.00 75.06 101 VAL A O 1
ATOM 797 N N . THR A 1 102 ? 14.970 6.054 -17.774 1.00 81.12 102 THR A N 1
ATOM 798 C CA . THR A 1 102 ? 14.987 5.569 -19.157 1.00 81.12 102 THR A CA 1
ATOM 799 C C . THR A 1 102 ? 13.725 5.995 -19.912 1.00 81.12 102 THR A C 1
ATOM 801 O O . THR A 1 102 ? 12.665 6.212 -19.322 1.00 81.12 102 THR A O 1
ATOM 804 N N . LYS A 1 103 ? 13.788 6.067 -21.248 1.00 81.25 103 LYS A N 1
ATOM 805 C CA . LYS A 1 103 ? 12.627 6.439 -22.076 1.00 81.25 103 LYS A CA 1
ATOM 806 C C . LYS A 1 103 ? 11.408 5.545 -21.808 1.00 81.25 103 LYS A C 1
ATOM 808 O O . LYS A 1 103 ? 10.303 6.071 -21.633 1.00 81.25 103 LYS A O 1
ATOM 813 N N . ASN A 1 104 ? 11.580 4.217 -21.766 1.00 82.75 104 ASN A N 1
ATOM 814 C CA . ASN A 1 104 ? 10.457 3.332 -21.456 1.00 82.75 104 ASN A CA 1
ATOM 815 C C . ASN A 1 104 ? 10.170 3.280 -19.950 1.00 82.75 104 ASN A C 1
ATOM 817 O O . ASN A 1 104 ? 9.003 3.138 -19.588 1.00 82.75 104 ASN A O 1
ATOM 821 N N . GLY A 1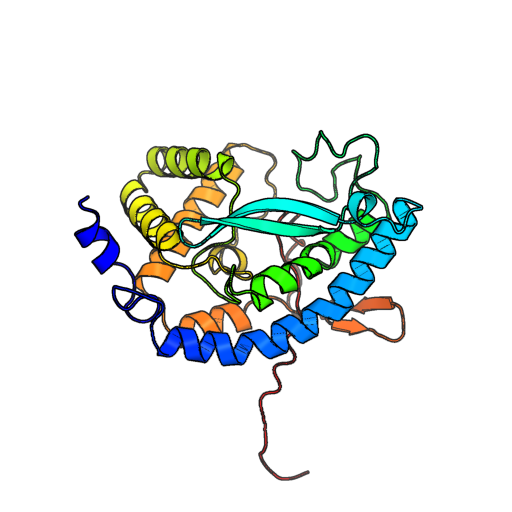 105 ? 11.157 3.508 -19.079 1.00 78.75 105 GLY A N 1
ATOM 822 C CA . GLY A 1 105 ? 10.932 3.745 -17.650 1.00 78.75 105 GLY A CA 1
ATOM 823 C C . GLY A 1 105 ? 10.002 4.930 -17.364 1.00 78.75 105 GLY A C 1
ATOM 824 O O . GLY A 1 105 ? 9.078 4.813 -16.559 1.00 78.75 105 GLY A O 1
ATOM 825 N N . GLY A 1 106 ? 10.163 6.044 -18.080 1.00 75.81 106 GLY A N 1
ATOM 826 C CA . GLY A 1 106 ? 9.274 7.204 -17.997 1.00 75.81 106 GLY A CA 1
ATOM 827 C C . GLY A 1 106 ? 7.858 6.887 -18.483 1.00 75.81 106 GLY A C 1
ATOM 828 O O . GLY A 1 106 ? 6.884 7.305 -17.857 1.00 75.81 106 GLY A O 1
ATOM 829 N N . LYS A 1 107 ? 7.716 6.090 -19.557 1.00 77.19 107 LYS A N 1
ATOM 830 C CA . LYS A 1 107 ? 6.406 5.562 -19.991 1.00 77.19 107 LYS A CA 1
ATOM 831 C C . LYS A 1 107 ? 5.793 4.669 -18.906 1.00 77.19 107 LYS A C 1
ATOM 833 O O . LYS A 1 107 ? 4.635 4.872 -18.563 1.00 77.19 107 LYS A O 1
ATOM 838 N N . ALA A 1 108 ? 6.559 3.742 -18.335 1.00 73.50 108 ALA A N 1
ATOM 839 C CA . ALA A 1 108 ? 6.077 2.821 -17.310 1.00 73.50 108 ALA A CA 1
ATOM 840 C C . ALA A 1 108 ? 5.570 3.555 -16.056 1.00 73.50 108 ALA A C 1
ATOM 842 O O . ALA A 1 108 ? 4.464 3.262 -15.608 1.00 73.50 108 ALA A O 1
ATOM 843 N N . ARG A 1 109 ? 6.319 4.556 -15.567 1.00 72.56 109 ARG A N 1
ATOM 844 C CA . ARG A 1 109 ? 5.927 5.403 -14.423 1.00 72.56 109 ARG A CA 1
ATOM 845 C C . ARG A 1 109 ? 4.669 6.221 -14.695 1.00 72.56 109 ARG A C 1
ATOM 847 O O . ARG A 1 109 ? 3.784 6.265 -13.852 1.00 72.56 109 ARG A O 1
ATOM 854 N N . ARG A 1 110 ? 4.561 6.850 -15.875 1.00 70.06 110 ARG A N 1
ATOM 855 C CA . ARG A 1 110 ? 3.363 7.628 -16.256 1.00 70.06 110 ARG A CA 1
ATOM 856 C C . ARG A 1 110 ? 2.101 6.773 -16.315 1.00 70.06 110 ARG A C 1
ATOM 858 O O . ARG A 1 110 ? 1.026 7.261 -16.007 1.00 70.06 110 ARG A O 1
ATOM 865 N N . LEU A 1 111 ? 2.244 5.512 -16.715 1.00 67.81 111 LEU A N 1
ATOM 866 C CA . LEU A 1 111 ? 1.142 4.553 -16.757 1.00 67.81 111 LEU A CA 1
ATOM 867 C C . LEU A 1 111 ? 0.928 3.822 -15.420 1.00 67.81 111 LEU A C 1
ATOM 869 O O . LEU A 1 111 ? -0.012 3.043 -15.305 1.00 67.81 111 LEU A O 1
ATOM 873 N N . GLY A 1 112 ? 1.817 4.005 -14.436 1.00 70.44 112 GLY A N 1
ATOM 874 C CA . GLY A 1 112 ? 1.802 3.285 -13.160 1.00 70.44 112 GLY A CA 1
ATOM 875 C C . GLY A 1 112 ? 2.011 1.769 -13.273 1.00 70.44 112 GLY A C 1
ATOM 876 O O . GLY A 1 112 ? 1.720 1.029 -12.332 1.00 70.44 112 GLY A O 1
ATOM 877 N N . VAL A 1 113 ? 2.486 1.273 -14.420 1.00 76.88 113 VAL A N 1
ATOM 878 C CA . VAL A 1 113 ? 2.658 -0.172 -14.659 1.00 76.88 113 VAL A CA 1
ATOM 879 C C . VAL A 1 113 ? 3.937 -0.721 -14.028 1.00 76.88 113 VAL A C 1
ATOM 881 O O . VAL A 1 113 ? 4.038 -1.929 -13.810 1.00 76.88 113 V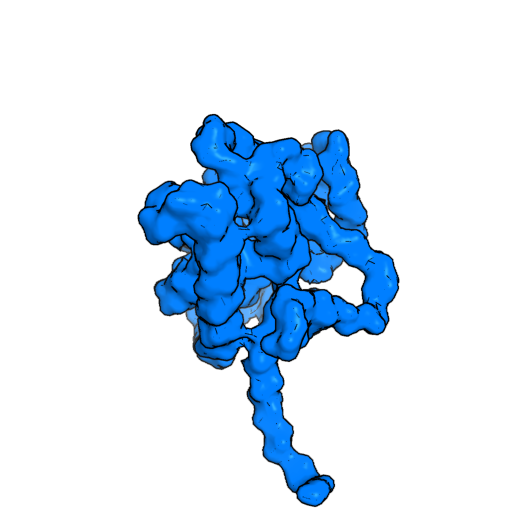AL A O 1
ATOM 884 N N . ASP A 1 114 ? 4.900 0.140 -13.689 1.00 75.25 114 ASP A N 1
ATOM 885 C CA . ASP A 1 114 ? 6.140 -0.232 -12.995 1.00 75.25 114 ASP A CA 1
ATOM 886 C C . ASP A 1 114 ? 5.888 -0.828 -11.602 1.00 75.25 114 ASP A C 1
ATOM 888 O O . ASP A 1 114 ? 6.671 -1.656 -11.123 1.00 75.25 114 ASP A O 1
ATOM 892 N N . GLU A 1 115 ? 4.740 -0.491 -11.022 1.00 78.75 115 GLU A N 1
ATOM 893 C CA . GLU A 1 115 ? 4.227 -0.981 -9.744 1.00 78.75 115 GLU A CA 1
ATOM 894 C C . GLU A 1 115 ? 3.406 -2.273 -9.896 1.00 78.75 115 GLU A C 1
ATOM 896 O O . GLU A 1 115 ? 3.004 -2.891 -8.909 1.00 78.75 115 GLU A O 1
ATOM 901 N N . GLY A 1 116 ? 3.198 -2.745 -11.131 1.00 82.44 116 GLY A N 1
ATOM 902 C CA . GLY A 1 116 ? 2.429 -3.952 -11.423 1.00 82.44 116 GLY A CA 1
ATOM 903 C C . GLY A 1 116 ? 2.954 -5.180 -10.679 1.00 82.44 116 GLY A C 1
ATOM 904 O O . GLY A 1 116 ? 2.163 -5.994 -10.209 1.00 82.44 116 GLY A O 1
ATOM 905 N N . LEU A 1 117 ? 4.275 -5.302 -10.494 1.00 86.62 117 LEU A N 1
ATOM 906 C CA . LEU A 1 117 ? 4.907 -6.432 -9.794 1.00 86.62 117 LEU A CA 1
ATOM 907 C C . LEU A 1 117 ? 4.479 -6.583 -8.322 1.00 86.62 117 LEU A C 1
ATOM 909 O O . LEU A 1 117 ? 4.582 -7.692 -7.782 1.00 86.62 117 LEU A O 1
ATOM 913 N N . GLN A 1 118 ? 3.900 -5.542 -7.710 1.00 88.12 118 GLN A N 1
ATOM 914 C CA . GLN A 1 118 ? 3.333 -5.605 -6.361 1.00 88.12 118 GLN A CA 1
ATOM 915 C C . GLN A 1 118 ? 2.162 -6.598 -6.242 1.00 88.12 118 GLN A C 1
ATOM 917 O O . GLN A 1 118 ? 1.850 -7.049 -5.136 1.00 88.12 118 GLN A O 1
ATOM 922 N N . TYR A 1 119 ? 1.570 -7.051 -7.361 1.00 88.88 119 TYR A N 1
ATOM 923 C CA . TYR A 1 119 ? 0.557 -8.118 -7.352 1.00 88.88 119 TYR A CA 1
ATOM 924 C C . TYR A 1 119 ? 1.036 -9.379 -6.626 1.00 88.88 119 TYR A C 1
ATOM 926 O O . TYR A 1 119 ? 0.220 -10.126 -6.083 1.00 88.88 119 TYR A O 1
ATOM 934 N N . LYS A 1 120 ? 2.349 -9.654 -6.625 1.00 93.06 120 LYS A N 1
ATOM 935 C CA . LYS A 1 120 ? 2.921 -10.810 -5.925 1.00 93.06 120 LYS A CA 1
ATOM 936 C C . LYS A 1 120 ? 2.744 -10.680 -4.415 1.00 93.06 120 LYS A C 1
ATOM 938 O O . LYS A 1 120 ? 2.352 -11.657 -3.781 1.00 93.06 120 LYS A O 1
ATOM 943 N N . SER A 1 121 ? 2.982 -9.492 -3.866 1.00 93.12 121 SER A N 1
ATOM 944 C CA . SER A 1 121 ? 2.795 -9.186 -2.445 1.00 93.12 121 SER A CA 1
ATOM 945 C C . SER A 1 121 ? 1.307 -9.221 -2.074 1.00 93.12 121 SER A C 1
ATOM 947 O O . SER A 1 121 ? 0.948 -9.824 -1.064 1.00 93.12 121 SER A O 1
ATOM 949 N N . ILE A 1 122 ? 0.421 -8.714 -2.946 1.00 92.69 122 ILE A N 1
ATOM 950 C CA . ILE A 1 122 ? -1.043 -8.841 -2.786 1.00 92.69 122 ILE A CA 1
ATOM 951 C C . ILE A 1 122 ? -1.464 -10.320 -2.768 1.00 92.69 122 ILE A C 1
ATOM 953 O O . ILE A 1 122 ? -2.225 -10.762 -1.905 1.00 92.69 122 ILE A O 1
ATOM 957 N N . LYS A 1 123 ? -0.946 -11.127 -3.704 1.00 93.62 123 LYS A N 1
ATOM 958 C CA . LYS A 1 123 ? -1.238 -12.566 -3.800 1.00 93.62 123 LYS A CA 1
ATOM 959 C C . LYS A 1 123 ? -0.785 -13.324 -2.546 1.00 93.62 123 LYS A C 1
ATOM 961 O O . LYS A 1 123 ? -1.510 -14.210 -2.094 1.00 93.62 123 LYS A O 1
ATOM 966 N N . LYS A 1 124 ? 0.382 -12.977 -1.992 1.00 93.62 124 LYS A N 1
ATOM 967 C CA . LYS A 1 124 ? 0.927 -13.545 -0.746 1.00 93.62 124 LYS A CA 1
ATOM 968 C C . LYS A 1 124 ? 0.239 -13.032 0.521 1.00 93.62 124 LYS A C 1
ATOM 970 O O . LYS A 1 124 ? 0.389 -13.659 1.562 1.00 93.62 124 LYS A O 1
ATOM 975 N N . ARG A 1 125 ? -0.568 -11.968 0.413 1.00 91.31 125 ARG A N 1
ATOM 976 C CA . ARG A 1 125 ? -1.200 -11.248 1.534 1.00 91.31 125 ARG A CA 1
ATOM 977 C C . ARG A 1 125 ? -0.201 -10.499 2.426 1.00 91.31 125 ARG A C 1
ATOM 979 O O . ARG A 1 125 ? -0.529 -10.184 3.564 1.00 91.31 125 ARG A O 1
ATOM 986 N N . ASP A 1 126 ? 0.979 -10.189 1.892 1.00 91.88 126 ASP A N 1
ATOM 987 C CA . ASP A 1 126 ? 1.956 -9.307 2.545 1.00 91.88 126 ASP A CA 1
ATOM 988 C C . ASP A 1 126 ? 1.447 -7.854 2.567 1.00 91.88 126 ASP A C 1
ATOM 990 O O . ASP A 1 126 ? 1.791 -7.069 3.450 1.00 91.88 126 ASP A O 1
ATOM 994 N N . ILE A 1 127 ? 0.596 -7.515 1.591 1.00 92.88 127 ILE A N 1
ATOM 995 C CA . ILE A 1 127 ? -0.155 -6.263 1.492 1.00 92.88 127 ILE A CA 1
ATOM 996 C C . ILE A 1 127 ? -1.623 -6.561 1.153 1.00 92.88 127 ILE A C 1
ATOM 998 O O . ILE A 1 127 ? -1.933 -7.557 0.489 1.00 92.88 127 ILE A O 1
ATOM 1002 N N . LEU A 1 128 ? -2.523 -5.703 1.621 1.00 93.75 128 LEU A N 1
ATOM 1003 C CA . LEU A 1 128 ? -3.949 -5.690 1.293 1.00 93.75 128 LEU A CA 1
ATOM 1004 C C . LEU A 1 128 ? -4.196 -4.894 0.009 1.00 93.75 128 LEU A C 1
ATOM 1006 O O . LEU A 1 128 ? -3.330 -4.140 -0.435 1.00 93.75 128 LEU A O 1
ATOM 1010 N N . VAL A 1 129 ? -5.377 -5.031 -0.592 1.00 90.12 129 VAL A N 1
ATOM 1011 C CA . VAL A 1 129 ? -5.755 -4.187 -1.736 1.00 90.12 129 VAL A CA 1
ATOM 1012 C C . VAL A 1 129 ? -6.020 -2.759 -1.267 1.00 90.12 129 VAL A C 1
ATOM 1014 O O . VAL A 1 129 ? -5.429 -1.830 -1.809 1.00 90.12 129 VAL A O 1
ATOM 1017 N N . VAL A 1 130 ? -6.833 -2.590 -0.222 1.00 89.88 130 VAL A N 1
ATOM 1018 C CA . VAL A 1 130 ? -7.098 -1.290 0.412 1.00 89.88 130 VAL A CA 1
ATOM 1019 C C . VAL A 1 130 ? -6.692 -1.375 1.878 1.00 89.88 130 VAL A C 1
ATOM 1021 O O . VAL A 1 130 ? -7.043 -2.333 2.563 1.00 89.88 130 VAL A O 1
ATOM 1024 N N . SER A 1 131 ? -5.953 -0.404 2.399 1.00 91.44 131 SER A N 1
ATOM 1025 C CA . SER A 1 131 ? -5.647 -0.342 3.834 1.00 91.44 131 SER A CA 1
ATOM 1026 C C . SER A 1 131 ? -5.369 1.086 4.274 1.00 91.44 131 SER A C 1
ATOM 1028 O O . SER A 1 131 ? -5.404 2.010 3.470 1.00 91.44 131 SER A O 1
ATOM 1030 N N . HIS A 1 132 ? -5.066 1.248 5.558 1.00 86.38 132 HIS A N 1
ATOM 1031 C CA . HIS A 1 132 ? -4.807 2.542 6.184 1.00 86.38 132 HIS A CA 1
ATOM 1032 C C . HIS A 1 132 ? -3.680 3.323 5.498 1.00 86.38 132 HIS A C 1
ATOM 1034 O O . HIS A 1 132 ? -3.855 4.491 5.173 1.00 86.38 132 HIS A O 1
ATOM 1040 N N . SER A 1 133 ? -2.558 2.672 5.202 1.00 85.31 133 SER A N 1
ATOM 1041 C CA . SER A 1 133 ? -1.376 3.305 4.616 1.00 85.31 133 SER A CA 1
ATOM 1042 C C . SER A 1 133 ? -0.726 2.420 3.561 1.00 85.31 133 SER A C 1
ATOM 1044 O O . SER A 1 133 ? -1.093 1.256 3.391 1.00 85.31 133 SER A O 1
ATOM 1046 N N . ARG A 1 134 ? 0.245 2.984 2.838 1.00 82.38 134 ARG A N 1
ATOM 1047 C CA . ARG A 1 134 ? 1.097 2.258 1.888 1.00 82.38 134 ARG A CA 1
ATOM 1048 C C . ARG A 1 134 ? 2.272 1.587 2.597 1.00 82.38 134 ARG A C 1
ATOM 1050 O O . ARG A 1 134 ? 2.662 2.033 3.673 1.00 82.38 134 ARG A O 1
ATOM 1057 N N . PRO A 1 135 ? 2.901 0.570 1.983 1.00 83.94 135 PRO A N 1
ATOM 1058 C CA . PRO A 1 135 ? 4.177 0.061 2.463 1.00 83.94 135 PRO A CA 1
ATOM 1059 C C . PRO A 1 135 ? 5.244 1.163 2.402 1.00 83.94 135 PRO A C 1
ATOM 1061 O O . PRO A 1 135 ? 5.619 1.629 1.320 1.00 83.94 135 PRO A O 1
ATOM 1064 N N . ILE A 1 136 ? 5.761 1.571 3.556 1.00 82.00 136 IL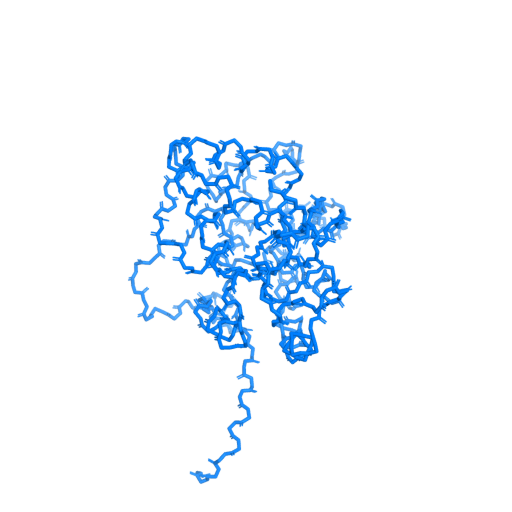E A N 1
ATOM 1065 C CA . ILE A 1 136 ? 6.785 2.620 3.666 1.00 82.00 136 ILE A CA 1
ATOM 1066 C C . ILE A 1 136 ? 8.186 2.021 3.810 1.00 82.00 136 ILE A C 1
ATOM 1068 O O . ILE A 1 136 ? 8.329 0.847 4.167 1.00 82.00 136 ILE A O 1
ATOM 1072 N N . LEU A 1 137 ? 9.226 2.794 3.489 1.00 80.31 137 LEU A N 1
ATOM 1073 C CA . LEU A 1 137 ? 10.602 2.388 3.786 1.00 80.31 137 LEU A CA 1
ATOM 1074 C C . LEU A 1 137 ? 10.869 2.577 5.282 1.00 80.31 137 LEU A C 1
ATOM 1076 O O . LEU A 1 137 ? 10.333 3.492 5.899 1.00 80.31 137 LEU A O 1
ATOM 1080 N N . HIS A 1 138 ? 11.761 1.763 5.848 1.00 77.88 138 HIS A N 1
ATOM 1081 C CA . HIS A 1 138 ? 12.182 1.893 7.252 1.00 77.88 138 HIS A CA 1
ATOM 1082 C C . HIS A 1 138 ? 12.677 3.301 7.596 1.00 77.88 138 HIS A C 1
ATOM 1084 O O . HIS A 1 138 ? 12.335 3.839 8.642 1.00 77.88 138 HIS A O 1
ATOM 1090 N N . ARG A 1 139 ? 13.434 3.925 6.685 1.00 77.31 139 ARG A N 1
ATOM 1091 C CA . ARG A 1 139 ? 13.958 5.286 6.872 1.00 77.31 139 ARG A CA 1
ATOM 1092 C C . ARG A 1 139 ? 12.869 6.363 6.915 1.00 77.31 139 ARG A C 1
ATOM 1094 O O . ARG A 1 139 ? 13.069 7.385 7.555 1.00 77.31 139 ARG A O 1
ATOM 1101 N N . ASP A 1 140 ? 11.730 6.126 6.263 1.00 78.56 140 ASP A N 1
ATOM 1102 C CA . ASP A 1 140 ? 10.654 7.118 6.160 1.00 78.56 140 ASP A CA 1
ATOM 1103 C C . ASP A 1 140 ? 9.836 7.185 7.468 1.00 78.56 140 ASP A C 1
ATOM 1105 O O . ASP A 1 140 ? 9.195 8.194 7.740 1.00 78.56 140 ASP A O 1
ATOM 1109 N N . VAL A 1 141 ? 9.906 6.146 8.319 1.00 81.69 141 VAL A N 1
ATOM 1110 C CA . VAL A 1 141 ? 9.234 6.107 9.634 1.00 81.69 141 VAL A CA 1
ATOM 1111 C C . VAL A 1 141 ? 9.726 7.236 10.542 1.00 81.69 141 VAL A C 1
ATOM 1113 O O . VAL A 1 141 ? 8.922 7.909 11.180 1.00 81.69 141 VAL A O 1
ATOM 1116 N N . GLY A 1 142 ? 11.046 7.451 10.595 1.00 86.19 142 GLY A N 1
ATOM 1117 C CA . GLY A 1 142 ? 11.635 8.508 11.421 1.00 86.19 142 GLY A CA 1
ATOM 1118 C C . GLY A 1 142 ? 11.195 9.899 10.968 1.00 86.19 142 GLY A C 1
ATOM 1119 O O . GLY A 1 142 ? 10.839 10.729 11.797 1.00 86.19 142 GLY A O 1
ATOM 1120 N N . VAL A 1 143 ? 11.124 10.108 9.650 1.00 87.06 143 VAL A N 1
ATOM 1121 C CA . VAL A 1 143 ? 10.683 11.375 9.053 1.00 87.06 143 VAL A CA 1
ATOM 1122 C C . VAL A 1 143 ? 9.224 11.671 9.406 1.00 87.06 143 VAL A C 1
ATOM 1124 O O . VAL A 1 143 ? 8.905 12.783 9.815 1.00 87.06 143 VAL A O 1
ATOM 1127 N N . GLU A 1 144 ? 8.326 10.686 9.309 1.00 88.06 144 GLU A N 1
ATOM 1128 C CA . GLU A 1 144 ? 6.926 10.877 9.711 1.00 88.06 144 GLU A CA 1
ATOM 1129 C C . GLU A 1 144 ? 6.780 11.211 11.202 1.00 88.06 144 GLU A C 1
ATOM 1131 O O . GLU A 1 144 ? 5.946 12.044 11.553 1.00 88.06 144 GLU A O 1
ATOM 1136 N N . ALA A 1 145 ? 7.585 10.595 12.073 1.00 90.44 145 ALA A N 1
ATOM 1137 C CA . ALA A 1 145 ? 7.567 10.881 13.507 1.00 90.44 145 ALA A CA 1
ATOM 1138 C C . ALA A 1 145 ? 8.044 12.313 13.817 1.00 90.44 145 ALA A C 1
ATOM 1140 O O . ALA A 1 145 ? 7.458 12.998 14.659 1.00 90.44 145 ALA A O 1
ATOM 1141 N N . GLU A 1 146 ? 9.083 12.785 13.123 1.00 92.56 146 GLU A N 1
ATOM 1142 C CA . GLU A 1 146 ? 9.574 14.163 13.237 1.00 92.56 146 GLU A CA 1
ATOM 1143 C C . GLU A 1 146 ? 8.525 15.172 12.758 1.00 92.56 146 GLU A C 1
ATOM 1145 O O . GLU A 1 146 ? 8.200 16.109 13.492 1.00 92.56 146 GLU A O 1
ATOM 1150 N N . VAL A 1 147 ? 7.914 14.927 11.594 1.00 89.88 147 VAL A N 1
ATOM 1151 C CA . VAL A 1 147 ? 6.813 15.747 11.065 1.00 89.88 147 VAL A CA 1
ATOM 1152 C C . VAL A 1 147 ? 5.613 15.730 12.014 1.00 89.88 147 VAL A C 1
ATOM 1154 O O . VAL A 1 147 ? 5.004 16.768 12.268 1.00 89.88 147 VAL A O 1
ATOM 1157 N N . ALA A 1 148 ? 5.266 14.580 12.595 1.00 93.50 148 ALA A N 1
ATOM 1158 C CA . ALA A 1 148 ? 4.174 14.505 13.558 1.00 93.50 148 ALA A CA 1
ATOM 1159 C C . ALA A 1 148 ? 4.420 15.423 14.760 1.00 93.50 148 ALA A C 1
ATOM 1161 O O . ALA A 1 148 ? 3.515 16.143 15.172 1.00 93.50 148 ALA A O 1
ATOM 1162 N N . LYS A 1 149 ? 5.646 15.442 15.289 1.00 95.38 149 LYS A N 1
ATOM 1163 C CA . LYS A 1 149 ? 6.028 16.318 16.400 1.00 95.38 149 LYS A CA 1
ATOM 1164 C C . LYS A 1 149 ? 6.003 17.796 16.008 1.00 95.38 149 LYS A C 1
ATOM 1166 O O . LYS A 1 149 ? 5.489 18.615 16.762 1.00 95.38 149 LYS A O 1
ATOM 1171 N N . GLU A 1 150 ? 6.537 18.143 14.839 1.00 94.75 150 GLU A N 1
ATOM 1172 C CA . GLU A 1 150 ? 6.552 19.525 14.339 1.00 94.75 150 GLU A CA 1
ATOM 1173 C C . GLU A 1 150 ? 5.132 20.101 14.203 1.00 94.75 150 GLU A C 1
ATOM 1175 O O . GLU A 1 150 ? 4.887 21.254 14.560 1.00 94.75 150 GLU A O 1
ATOM 1180 N N . PHE A 1 151 ? 4.178 19.285 13.749 1.00 94.19 151 PHE A N 1
ATOM 1181 C CA . PHE A 1 151 ? 2.798 19.705 13.492 1.00 94.19 151 PHE A CA 1
ATOM 1182 C C . PHE A 1 151 ? 1.816 19.406 14.642 1.00 94.19 151 PHE A C 1
ATOM 1184 O O . PHE A 1 151 ? 0.611 19.625 14.471 1.00 94.19 151 PHE A O 1
ATOM 1191 N N . GLY A 1 152 ? 2.289 18.912 15.793 1.00 95.62 152 GLY A N 1
ATOM 1192 C CA . GLY A 1 152 ? 1.446 18.583 16.954 1.00 95.62 152 GLY A CA 1
ATOM 1193 C C . GLY A 1 152 ? 0.458 17.431 16.707 1.00 95.62 152 GLY A C 1
ATOM 1194 O O . GLY A 1 152 ? -0.691 17.475 17.150 1.00 95.62 152 GLY A O 1
ATOM 1195 N N . LEU A 1 153 ? 0.872 16.435 15.921 1.00 95.50 153 LEU A N 1
ATOM 1196 C CA . LEU A 1 153 ? 0.088 15.277 15.477 1.00 95.50 153 LEU A CA 1
ATOM 1197 C C . LEU A 1 153 ? 0.517 13.971 16.148 1.00 95.50 153 LEU A C 1
ATOM 1199 O O . LEU A 1 153 ? 0.217 12.892 15.640 1.00 95.50 153 LEU A O 1
ATOM 1203 N N . GLU A 1 154 ? 1.186 14.025 17.295 1.00 95.00 154 GLU A N 1
ATOM 1204 C CA . GLU A 1 154 ? 1.750 12.846 17.959 1.00 95.00 154 GLU A CA 1
ATOM 1205 C C . GLU A 1 154 ? 0.674 11.803 18.288 1.00 95.00 154 GLU A C 1
ATOM 1207 O O . GLU A 1 154 ? 0.888 10.608 18.124 1.00 95.00 154 GLU A O 1
ATOM 1212 N N . ARG A 1 155 ? -0.534 12.242 18.665 1.00 93.50 155 ARG A N 1
ATOM 1213 C CA . ARG A 1 155 ? -1.662 11.329 18.928 1.00 93.50 155 ARG A CA 1
ATOM 1214 C C . ARG A 1 155 ? -2.198 10.647 17.672 1.00 93.50 155 ARG A C 1
ATOM 1216 O O . ARG A 1 155 ? -2.683 9.522 17.757 1.00 93.50 155 ARG A O 1
ATOM 1223 N N . ASP A 1 156 ? -2.182 11.338 16.536 1.00 95.25 156 ASP A N 1
ATOM 1224 C CA . ASP A 1 156 ? -2.572 10.746 15.256 1.00 95.25 156 ASP A CA 1
ATOM 1225 C C . ASP A 1 156 ? -1.491 9.776 14.787 1.00 95.25 156 ASP A C 1
ATOM 1227 O O . ASP A 1 156 ? -1.808 8.658 14.387 1.00 95.25 156 ASP A O 1
ATOM 1231 N N . TYR A 1 157 ? -0.223 10.160 14.932 1.00 94.88 157 TYR A N 1
ATOM 1232 C CA . TYR A 1 157 ? 0.913 9.307 14.620 1.00 94.88 157 TYR A CA 1
ATOM 1233 C C . TYR A 1 157 ? 0.935 8.028 15.465 1.00 94.88 157 TYR A C 1
ATOM 1235 O O . TYR A 1 157 ? 1.090 6.957 14.887 1.00 94.88 157 TYR A O 1
ATOM 1243 N N . ASP A 1 158 ? 0.664 8.094 16.774 1.00 94.38 158 ASP A N 1
ATOM 1244 C CA . ASP A 1 158 ? 0.529 6.909 17.640 1.00 94.38 158 ASP A CA 1
ATOM 1245 C C . ASP A 1 158 ? -0.479 5.897 17.048 1.00 94.38 158 ASP A C 1
ATOM 1247 O O . ASP A 1 158 ? -0.228 4.690 17.010 1.00 94.38 158 ASP A O 1
ATOM 1251 N N . VAL A 1 159 ? -1.623 6.380 16.542 1.00 93.56 159 VAL A N 1
ATOM 1252 C CA . VAL A 1 159 ? -2.660 5.537 15.914 1.00 93.56 159 VAL A CA 1
ATOM 1253 C C . VAL A 1 159 ? -2.185 4.956 14.584 1.00 93.56 159 VAL A C 1
ATOM 1255 O O . VAL A 1 159 ? -2.409 3.771 14.319 1.00 93.56 159 VAL A O 1
ATOM 1258 N N . VAL A 1 160 ? -1.523 5.763 13.752 1.00 93.19 160 VAL A N 1
ATOM 1259 C CA . VAL A 1 160 ? -0.942 5.314 12.477 1.00 93.19 160 VAL A CA 1
ATOM 1260 C C . VAL A 1 160 ? 0.126 4.246 12.716 1.00 93.19 160 VAL A C 1
ATOM 1262 O O . VAL A 1 160 ? 0.130 3.214 12.042 1.00 93.19 160 VAL A O 1
ATOM 1265 N N . GLU A 1 161 ? 1.000 4.450 13.696 1.00 93.25 161 GLU A N 1
ATOM 1266 C CA . GLU A 1 161 ? 2.056 3.517 14.072 1.00 93.25 161 GLU A CA 1
ATOM 1267 C C . GLU A 1 161 ? 1.474 2.205 14.615 1.00 93.25 161 GLU A C 1
ATOM 1269 O O . GLU A 1 161 ? 1.875 1.120 14.178 1.00 93.25 161 GLU A O 1
ATOM 1274 N N . ALA A 1 162 ? 0.472 2.273 15.496 1.00 92.50 162 ALA A N 1
ATOM 1275 C CA . ALA A 1 162 ? -0.230 1.087 15.981 1.00 92.50 162 ALA A CA 1
ATOM 1276 C C . ALA A 1 162 ? -0.874 0.302 14.826 1.00 92.50 162 ALA A C 1
ATOM 1278 O O . ALA A 1 162 ? -0.668 -0.909 14.703 1.00 92.50 162 ALA A O 1
ATOM 1279 N N . ALA A 1 163 ? -1.585 0.981 13.920 1.00 92.25 163 ALA A N 1
ATOM 1280 C CA . ALA A 1 163 ? -2.182 0.344 12.749 1.00 92.25 163 ALA A CA 1
ATOM 1281 C C . ALA A 1 163 ? -1.128 -0.269 11.816 1.00 92.25 163 ALA A C 1
ATOM 1283 O O . ALA A 1 163 ? -1.321 -1.380 11.326 1.00 92.25 163 ALA A O 1
ATOM 1284 N N . ARG A 1 164 ? 0.010 0.396 11.596 1.00 92.19 164 ARG A N 1
ATOM 1285 C CA . ARG A 1 164 ? 1.134 -0.117 10.790 1.00 92.19 164 ARG A CA 1
ATOM 1286 C C . ARG A 1 164 ? 1.745 -1.385 11.364 1.00 92.19 164 ARG A C 1
ATOM 1288 O O . ARG A 1 164 ? 2.157 -2.259 10.598 1.00 92.19 164 ARG A O 1
ATOM 1295 N N . ASN A 1 165 ? 1.785 -1.495 12.685 1.00 91.50 165 ASN A N 1
ATOM 1296 C CA . ASN A 1 165 ? 2.331 -2.658 13.372 1.00 91.50 165 ASN A CA 1
ATOM 1297 C C . ASN A 1 165 ? 1.367 -3.852 13.408 1.00 91.50 165 ASN A C 1
ATOM 1299 O O . ASN A 1 165 ? 1.821 -4.989 13.515 1.00 91.50 165 ASN A O 1
ATOM 1303 N N . LEU A 1 166 ? 0.060 -3.620 13.284 1.00 91.19 166 LEU A N 1
ATOM 1304 C CA . LEU A 1 166 ? -0.962 -4.667 13.406 1.00 91.19 166 LEU A CA 1
ATOM 1305 C C . LEU A 1 166 ? -1.568 -5.086 12.063 1.00 91.19 166 LEU A C 1
ATOM 1307 O O . LEU A 1 166 ? -1.796 -6.267 11.804 1.00 91.19 166 LEU A O 1
ATOM 1311 N N . ILE A 1 167 ? -1.833 -4.117 11.192 1.00 92.88 167 ILE A N 1
ATOM 1312 C CA . ILE A 1 167 ? -2.615 -4.288 9.971 1.00 92.88 167 ILE A CA 1
ATOM 1313 C C . ILE A 1 167 ? -1.670 -4.196 8.770 1.00 92.88 167 ILE A C 1
ATOM 1315 O O . ILE A 1 167 ? -0.973 -3.183 8.626 1.00 92.88 167 ILE A O 1
ATOM 1319 N N . PRO A 1 168 ? -1.655 -5.200 7.870 1.00 93.56 168 PRO A N 1
ATOM 1320 C CA . PRO A 1 168 ? -0.865 -5.113 6.654 1.00 93.56 168 PRO A CA 1
ATOM 1321 C C . PRO A 1 168 ? -1.236 -3.868 5.840 1.00 93.56 168 PRO A C 1
ATOM 1323 O O . PRO A 1 168 ? -2.408 -3.487 5.727 1.00 93.56 168 PRO A O 1
ATOM 1326 N N . ALA A 1 169 ? -0.215 -3.226 5.285 1.00 92.31 169 ALA A N 1
ATOM 1327 C CA . ALA A 1 169 ? -0.362 -2.040 4.462 1.00 92.31 169 ALA A CA 1
ATOM 1328 C C . ALA A 1 169 ? -1.159 -2.348 3.187 1.00 92.31 169 ALA A C 1
ATOM 1330 O O . ALA A 1 169 ? -1.303 -3.499 2.775 1.00 92.31 169 ALA A O 1
ATOM 1331 N N . GLY A 1 170 ? -1.698 -1.307 2.573 1.00 90.25 170 GLY A N 1
ATOM 1332 C CA . GLY A 1 170 ? -2.552 -1.363 1.402 1.00 90.25 170 GLY A CA 1
ATOM 1333 C C . GLY A 1 170 ? -1.781 -0.997 0.152 1.00 90.25 170 GLY A C 1
ATOM 1334 O O . GLY A 1 170 ? -0.934 -0.105 0.156 1.00 90.25 170 GLY A O 1
ATOM 1335 N N . PHE A 1 171 ? -2.113 -1.664 -0.940 1.00 87.88 171 PHE A N 1
ATOM 1336 C CA . PHE A 1 171 ? -1.723 -1.223 -2.266 1.00 87.88 171 PHE A CA 1
ATOM 1337 C C . PHE A 1 171 ? -2.319 0.159 -2.583 1.00 87.88 171 PHE A C 1
ATOM 1339 O O . PHE A 1 171 ? -1.627 1.058 -3.063 1.00 87.88 171 PHE A O 1
ATOM 1346 N N . ILE A 1 172 ? -3.588 0.344 -2.219 1.00 84.69 172 ILE A N 1
ATOM 1347 C CA . ILE A 1 172 ? -4.312 1.612 -2.239 1.00 84.69 172 ILE A CA 1
ATOM 1348 C C . ILE A 1 172 ? -4.461 2.096 -0.792 1.00 84.69 172 ILE A C 1
ATOM 1350 O O . ILE A 1 172 ? -4.842 1.319 0.089 1.00 84.69 172 ILE A O 1
ATOM 1354 N N . SER A 1 173 ? -4.175 3.380 -0.553 1.00 83.88 173 SER A N 1
ATOM 1355 C CA . SER A 1 173 ? -4.407 4.037 0.736 1.00 83.88 173 SER A CA 1
ATOM 1356 C C . SER A 1 173 ? -5.308 5.268 0.577 1.00 83.88 173 SER A C 1
ATOM 1358 O O . SER A 1 173 ? -5.196 5.972 -0.427 1.00 83.88 173 SER A O 1
ATOM 1360 N N . PRO A 1 174 ? -6.164 5.576 1.568 1.00 80.81 174 PRO A N 1
ATOM 1361 C CA . PRO A 1 174 ? -7.006 6.770 1.578 1.00 80.81 174 PRO A CA 1
ATOM 1362 C C . PRO A 1 174 ? -6.209 8.058 1.416 1.00 80.81 174 PRO A C 1
ATOM 1364 O O . PRO A 1 174 ? -6.606 8.911 0.637 1.00 80.81 174 PRO A O 1
ATOM 1367 N N . ALA A 1 175 ? -5.058 8.174 2.084 1.00 78.06 175 ALA A N 1
ATOM 1368 C CA . ALA A 1 175 ? -4.176 9.330 1.948 1.00 78.06 175 ALA A CA 1
ATOM 1369 C C . ALA A 1 175 ? -3.743 9.554 0.489 1.00 78.06 175 ALA A C 1
ATOM 1371 O O . ALA A 1 175 ? -3.737 10.675 0.002 1.00 78.06 175 ALA A O 1
ATOM 1372 N N . ALA A 1 176 ? -3.495 8.488 -0.272 1.00 70.75 176 ALA A N 1
ATOM 1373 C CA . ALA A 1 176 ? -3.140 8.636 -1.676 1.00 70.75 176 ALA A CA 1
ATOM 1374 C C . ALA A 1 176 ? -4.302 9.035 -2.597 1.00 70.75 176 ALA A C 1
ATOM 1376 O O . ALA A 1 176 ? -4.053 9.472 -3.717 1.00 70.75 176 ALA A O 1
ATOM 1377 N N . VAL A 1 177 ? -5.543 8.833 -2.156 1.00 70.44 177 VAL A N 1
ATOM 1378 C CA . VAL A 1 177 ? -6.756 9.123 -2.933 1.00 70.44 177 VAL A CA 1
ATOM 1379 C C . VAL A 1 177 ? -7.340 10.487 -2.559 1.00 70.44 177 VAL A C 1
ATOM 1381 O O . VAL A 1 177 ? -7.806 11.218 -3.423 1.00 70.44 177 VAL A O 1
ATOM 1384 N N . LEU A 1 178 ? -7.316 10.828 -1.270 1.00 64.69 178 LEU A N 1
ATOM 1385 C CA . LEU A 1 178 ? -8.015 11.977 -0.692 1.00 64.69 178 LEU A CA 1
ATOM 1386 C C . LEU A 1 178 ? -7.119 13.202 -0.489 1.00 64.69 178 LEU A C 1
ATOM 1388 O O . LEU A 1 178 ? -7.626 14.283 -0.195 1.00 64.69 178 LEU A O 1
ATOM 1392 N N . ASN A 1 179 ? -5.796 13.060 -0.585 1.00 64.81 179 ASN A N 1
ATOM 1393 C CA . ASN A 1 179 ? -4.908 14.185 -0.337 1.00 64.81 179 ASN A CA 1
ATOM 1394 C C . ASN A 1 179 ? -4.788 15.046 -1.607 1.00 64.81 179 ASN A C 1
ATOM 1396 O O . ASN A 1 179 ? -4.227 14.627 -2.617 1.00 64.81 179 ASN A O 1
ATOM 1400 N N . HIS A 1 180 ? -5.345 16.258 -1.546 1.00 50.69 180 HIS A N 1
ATOM 1401 C CA . HIS A 1 180 ? -5.445 17.206 -2.663 1.00 50.69 180 HIS A CA 1
ATOM 1402 C C . HIS A 1 180 ? -4.247 18.161 -2.783 1.00 50.69 180 HIS A C 1
ATOM 1404 O O . HIS A 1 180 ? -4.309 19.118 -3.556 1.00 50.69 180 HIS A O 1
ATOM 1410 N N . TYR A 1 181 ? -3.162 17.957 -2.023 1.00 46.34 181 TYR A N 1
ATOM 1411 C CA . TYR A 1 181 ? -2.003 18.842 -2.136 1.00 46.34 181 TYR A CA 1
ATOM 1412 C C . TYR A 1 181 ? -1.354 18.691 -3.519 1.00 46.34 181 TYR A C 1
ATOM 1414 O O . TYR A 1 181 ? -0.947 17.580 -3.876 1.00 46.34 181 TYR A O 1
ATOM 1422 N N . PRO A 1 182 ? -1.233 19.784 -4.300 1.00 41.84 182 PRO A N 1
ATOM 1423 C CA . PRO A 1 182 ? -0.518 19.746 -5.562 1.00 41.84 182 PRO A CA 1
ATOM 1424 C C . PRO A 1 182 ? 0.917 19.303 -5.283 1.00 41.84 182 PRO A C 1
ATOM 1426 O O . PRO A 1 182 ? 1.623 19.873 -4.453 1.00 41.84 182 PRO A O 1
ATOM 1429 N N . VAL A 1 183 ? 1.319 18.229 -5.959 1.00 46.28 183 VAL A N 1
ATOM 1430 C CA . VAL A 1 183 ? 2.594 17.523 -5.784 1.00 46.28 183 VAL A CA 1
ATOM 1431 C C . VAL A 1 183 ? 3.723 18.299 -6.468 1.00 46.28 183 VAL A C 1
ATOM 1433 O O . VAL A 1 183 ? 4.515 17.736 -7.216 1.00 46.28 183 VAL A O 1
ATOM 1436 N N . ASP A 1 184 ? 3.809 19.603 -6.222 1.00 46.72 184 ASP A N 1
ATOM 1437 C CA . ASP A 1 184 ? 5.036 20.352 -6.468 1.00 46.72 184 ASP A CA 1
ATOM 1438 C C . ASP A 1 184 ? 5.898 20.239 -5.203 1.00 46.72 184 ASP A C 1
ATOM 1440 O O . ASP A 1 184 ? 5.993 21.137 -4.370 1.00 46.72 184 ASP A O 1
ATOM 1444 N N . ARG A 1 185 ? 6.435 19.030 -4.992 1.00 52.00 185 ARG A N 1
ATOM 1445 C CA . ARG A 1 185 ? 7.245 18.632 -3.823 1.00 52.00 185 ARG A CA 1
ATOM 1446 C C . ARG A 1 185 ? 8.665 19.204 -3.892 1.00 52.00 185 ARG A C 1
ATOM 1448 O O . ARG A 1 185 ? 9.630 18.512 -3.572 1.00 52.00 185 ARG A O 1
ATOM 1455 N N . THR A 1 186 ? 8.802 20.433 -4.365 1.00 55.31 186 THR A N 1
ATOM 1456 C CA . THR A 1 186 ? 10.091 21.076 -4.627 1.00 55.31 186 THR A CA 1
ATOM 1457 C C . THR A 1 186 ? 10.708 21.709 -3.383 1.00 55.31 186 THR A C 1
ATOM 1459 O O . THR A 1 186 ? 11.912 21.951 -3.389 1.00 55.31 186 THR A O 1
ATOM 1462 N N . SER A 1 187 ? 9.940 21.903 -2.301 1.00 69.44 187 SER A N 1
ATOM 1463 C CA . SER A 1 187 ? 10.466 22.334 -0.999 1.00 69.44 187 SER A CA 1
ATOM 1464 C C . SER A 1 187 ? 10.160 21.345 0.128 1.00 69.44 187 SER A C 1
ATOM 1466 O O . SER A 1 187 ? 9.104 20.701 0.150 1.00 69.44 187 SER A O 1
ATOM 1468 N N . ASP A 1 188 ? 11.078 21.268 1.093 1.00 75.75 188 ASP A N 1
ATOM 1469 C CA . ASP A 1 188 ? 10.948 20.437 2.297 1.00 75.75 188 ASP A CA 1
ATOM 1470 C C . ASP A 1 188 ? 9.683 20.792 3.094 1.00 75.75 188 ASP A C 1
ATOM 1472 O O . ASP A 1 188 ? 8.997 19.914 3.610 1.00 75.75 188 ASP A O 1
ATOM 1476 N N . GLU A 1 189 ? 9.297 22.072 3.107 1.00 77.75 189 GLU A N 1
ATOM 1477 C CA . GLU A 1 189 ? 8.084 22.546 3.780 1.00 77.75 189 GLU A CA 1
ATOM 1478 C C . GLU A 1 189 ? 6.801 21.977 3.148 1.00 77.75 189 GLU A C 1
ATOM 1480 O O . GLU A 1 189 ? 5.876 21.565 3.855 1.00 77.75 189 GLU A O 1
ATOM 1485 N N . VAL A 1 190 ? 6.728 21.920 1.813 1.00 73.19 190 VAL A N 1
ATOM 1486 C CA . VAL A 1 190 ? 5.576 21.329 1.109 1.00 73.19 190 VAL A CA 1
ATOM 1487 C C . VAL A 1 190 ? 5.515 19.824 1.366 1.00 73.19 190 VAL A C 1
ATOM 1489 O O . VAL A 1 190 ? 4.426 19.278 1.557 1.00 73.19 190 VAL A O 1
ATOM 1492 N N . GLN A 1 191 ? 6.669 19.153 1.426 1.00 74.44 191 GLN A N 1
ATOM 1493 C CA . GLN A 1 191 ? 6.736 17.732 1.765 1.00 74.44 191 GLN A CA 1
ATOM 1494 C C . GLN A 1 191 ? 6.267 17.475 3.202 1.00 74.44 191 GLN A C 1
ATOM 1496 O O . GLN A 1 191 ? 5.405 16.620 3.403 1.00 74.44 191 GLN A O 1
ATOM 1501 N N . ALA A 1 192 ? 6.742 18.250 4.178 1.00 80.94 192 ALA A N 1
ATOM 1502 C CA . ALA A 1 192 ? 6.338 18.125 5.576 1.00 80.94 192 ALA A CA 1
ATOM 1503 C C . ALA A 1 192 ? 4.826 18.347 5.759 1.00 80.94 192 ALA A C 1
ATOM 1505 O O . ALA A 1 192 ? 4.151 17.542 6.399 1.00 80.94 192 ALA A O 1
ATOM 1506 N N . LYS A 1 193 ? 4.250 19.367 5.105 1.00 83.38 193 LYS A N 1
ATOM 1507 C CA . LYS A 1 193 ? 2.794 19.609 5.108 1.00 83.38 193 LYS A CA 1
ATOM 1508 C C . LYS A 1 193 ? 2.001 18.462 4.478 1.00 83.38 193 LYS A C 1
ATOM 1510 O O . LYS A 1 193 ? 0.950 18.084 5.001 1.00 83.38 193 LYS A O 1
ATOM 1515 N N . ALA A 1 194 ? 2.491 17.893 3.376 1.00 79.44 194 ALA A N 1
ATOM 1516 C CA . ALA A 1 194 ? 1.852 16.748 2.734 1.00 79.44 194 ALA A CA 1
ATOM 1517 C C . ALA A 1 194 ? 1.881 15.505 3.639 1.00 79.44 194 ALA A C 1
ATOM 1519 O O . ALA A 1 194 ? 0.838 14.876 3.816 1.00 79.44 194 ALA A O 1
ATOM 1520 N N . LEU A 1 195 ? 3.027 15.204 4.265 1.00 85.06 195 LEU A N 1
ATOM 1521 C CA . LEU A 1 195 ? 3.163 14.112 5.235 1.00 85.06 195 LEU A CA 1
ATOM 1522 C C . LEU A 1 195 ? 2.253 14.324 6.454 1.00 85.06 195 LEU A C 1
ATOM 1524 O O . LEU A 1 195 ? 1.567 13.397 6.878 1.00 85.06 195 LEU A O 1
ATOM 1528 N N . ALA A 1 196 ? 2.179 15.545 6.986 1.00 88.62 196 ALA A N 1
ATOM 1529 C CA . ALA A 1 196 ? 1.275 15.880 8.085 1.00 88.62 196 ALA A CA 1
ATOM 1530 C C . ALA A 1 196 ? -0.200 15.624 7.714 1.00 88.62 196 ALA A C 1
ATOM 1532 O O . ALA A 1 196 ? -0.976 15.110 8.523 1.00 88.62 196 ALA A O 1
ATOM 1533 N N . SER A 1 197 ? -0.592 15.940 6.476 1.00 87.50 197 SER A N 1
ATOM 1534 C CA . SER A 1 197 ? -1.924 15.625 5.950 1.00 87.50 197 SER A CA 1
ATOM 1535 C C . SER A 1 197 ? -2.140 14.115 5.796 1.00 87.50 197 SER A C 1
ATOM 1537 O O . SER A 1 197 ? -3.175 13.599 6.219 1.00 87.50 197 SER A O 1
ATOM 1539 N N . ASP A 1 198 ? -1.145 13.383 5.283 1.00 86.81 198 ASP A N 1
ATOM 1540 C CA . ASP A 1 198 ? -1.198 11.921 5.155 1.00 86.81 198 ASP A CA 1
ATOM 1541 C C . ASP A 1 198 ? -1.396 11.242 6.522 1.00 86.81 198 ASP A C 1
ATOM 1543 O O . ASP A 1 198 ? -2.218 10.326 6.636 1.00 86.81 198 ASP A O 1
ATOM 1547 N N . ILE A 1 199 ? -0.713 11.718 7.571 1.00 91.19 199 ILE A N 1
ATOM 1548 C CA . ILE A 1 199 ? -0.875 11.232 8.952 1.00 91.19 199 ILE A CA 1
ATOM 1549 C C . ILE A 1 199 ? -2.320 11.431 9.424 1.00 91.19 199 ILE A C 1
ATOM 1551 O O . ILE A 1 199 ? -2.942 10.479 9.898 1.00 91.19 199 ILE A O 1
ATOM 1555 N N . ARG A 1 200 ? -2.893 12.629 9.240 1.00 92.12 200 ARG A N 1
ATOM 1556 C CA . ARG A 1 200 ? -4.278 12.939 9.652 1.00 92.12 200 ARG A CA 1
ATOM 1557 C C . ARG A 1 200 ? -5.304 12.077 8.926 1.00 92.12 200 ARG A C 1
ATOM 1559 O O . ARG A 1 200 ? -6.173 11.486 9.566 1.00 92.12 200 ARG A O 1
ATOM 1566 N N . VAL A 1 201 ? -5.197 11.981 7.599 1.00 89.31 201 VAL A N 1
ATOM 1567 C CA . VAL A 1 201 ? -6.119 11.182 6.776 1.00 89.31 201 VAL A CA 1
ATOM 1568 C C . VAL A 1 201 ? -6.025 9.703 7.149 1.00 89.31 201 VAL A C 1
ATOM 1570 O O . VAL A 1 201 ? -7.045 9.023 7.268 1.00 89.31 201 VAL A O 1
ATOM 1573 N N . THR A 1 202 ? -4.811 9.204 7.382 1.00 91.31 202 THR A N 1
ATOM 1574 C CA . THR A 1 202 ? -4.595 7.814 7.796 1.00 91.31 202 THR A CA 1
ATOM 1575 C C . THR A 1 202 ? -5.181 7.554 9.182 1.00 91.31 202 THR A C 1
ATOM 1577 O O . THR A 1 202 ? -5.895 6.567 9.357 1.00 91.31 202 THR A O 1
ATOM 1580 N N . ALA A 1 203 ? -4.940 8.432 10.159 1.00 94.00 203 ALA A N 1
ATOM 1581 C CA . ALA A 1 203 ? -5.477 8.291 11.511 1.00 94.00 203 ALA A CA 1
ATOM 1582 C C . ALA A 1 203 ? -7.014 8.346 11.531 1.00 94.00 203 ALA A C 1
ATOM 1584 O O . ALA A 1 203 ? -7.646 7.504 12.174 1.00 94.00 203 ALA A O 1
ATOM 1585 N N . ASP A 1 204 ? -7.630 9.280 10.794 1.00 94.12 204 ASP A N 1
ATOM 1586 C CA . ASP A 1 204 ? -9.090 9.325 10.636 1.00 94.12 204 ASP A CA 1
ATOM 1587 C C . ASP A 1 204 ? -9.621 8.031 10.017 1.00 94.12 204 ASP A C 1
ATOM 1589 O O . ASP A 1 204 ? -10.588 7.449 10.515 1.00 94.12 204 ASP A O 1
ATOM 1593 N N . TYR A 1 205 ? -8.970 7.538 8.962 1.00 92.38 205 TYR A N 1
ATOM 1594 C CA . TYR A 1 205 ? -9.355 6.272 8.363 1.00 92.38 205 TYR A CA 1
ATOM 1595 C C . TYR A 1 205 ? -9.277 5.125 9.366 1.00 92.38 205 TYR A C 1
ATOM 1597 O O . TYR A 1 205 ? -10.240 4.380 9.476 1.00 92.38 205 TYR A O 1
ATOM 1605 N N . VAL A 1 206 ? -8.184 4.984 10.117 1.00 94.31 206 VAL A N 1
ATOM 1606 C CA . VAL A 1 206 ? -8.014 3.894 11.093 1.00 94.31 206 VAL A CA 1
ATOM 1607 C C . VAL A 1 206 ? -9.129 3.899 12.141 1.00 94.31 206 VAL A C 1
ATOM 1609 O O . VAL A 1 206 ? -9.671 2.835 12.454 1.00 94.31 206 VAL A O 1
ATOM 1612 N N . ARG A 1 207 ? -9.506 5.081 12.641 1.00 93.88 207 ARG A N 1
ATOM 1613 C CA . ARG A 1 207 ? -10.565 5.237 13.651 1.00 93.88 207 ARG A CA 1
ATOM 1614 C C . ARG A 1 207 ? -11.953 4.937 13.104 1.00 93.88 207 ARG A C 1
ATOM 1616 O O . ARG A 1 207 ? -12.763 4.310 13.779 1.00 93.88 207 ARG A O 1
ATOM 1623 N N . ASN A 1 208 ? -12.211 5.348 11.867 1.00 93.00 208 ASN A N 1
ATOM 1624 C CA . ASN A 1 208 ? -13.547 5.342 11.274 1.00 93.00 208 ASN A CA 1
ATOM 1625 C C . ASN A 1 208 ? -13.695 4.335 10.120 1.00 93.00 208 ASN A C 1
ATOM 1627 O O . ASN A 1 208 ? -14.624 4.435 9.314 1.00 93.00 208 ASN A O 1
ATOM 1631 N N . ALA A 1 209 ? -12.775 3.374 10.003 1.00 91.69 209 ALA A N 1
ATOM 1632 C CA . ALA A 1 209 ? -12.770 2.416 8.906 1.00 91.69 209 ALA A CA 1
ATOM 1633 C C . ALA A 1 209 ? -14.052 1.587 8.893 1.00 91.69 209 ALA A C 1
ATOM 1635 O O . ALA A 1 209 ? -14.561 1.161 9.932 1.00 91.69 209 ALA A O 1
ATOM 1636 N N . SER A 1 210 ? -14.548 1.335 7.689 1.00 91.56 210 SER A N 1
ATOM 1637 C CA . SER A 1 210 ? -15.747 0.551 7.433 1.00 91.56 210 SER A CA 1
ATOM 1638 C C . SER A 1 210 ? -15.699 0.003 6.014 1.00 91.56 210 SER A C 1
ATOM 1640 O O . SER A 1 210 ? -14.970 0.516 5.165 1.00 91.56 210 SER A O 1
ATOM 1642 N N . LEU A 1 211 ? -16.549 -0.983 5.728 1.00 88.12 211 LEU A N 1
ATOM 1643 C CA . LEU A 1 211 ? -16.728 -1.498 4.372 1.00 88.12 211 LEU A CA 1
ATOM 1644 C C . LEU A 1 211 ? -17.049 -0.380 3.365 1.00 88.12 211 LEU A C 1
ATOM 1646 O O . LEU A 1 211 ? -16.513 -0.374 2.261 1.00 88.12 211 LEU A O 1
ATOM 1650 N N . ALA A 1 212 ? -17.899 0.576 3.753 1.00 84.06 212 ALA A N 1
ATOM 1651 C CA . ALA A 1 212 ? -18.277 1.697 2.898 1.00 84.06 212 ALA A CA 1
ATOM 1652 C C . ALA A 1 212 ? -17.085 2.611 2.588 1.00 84.06 212 ALA A C 1
ATOM 1654 O O . ALA A 1 212 ? -16.948 3.072 1.457 1.00 84.06 212 ALA A O 1
ATOM 1655 N N . ARG A 1 213 ? -16.194 2.841 3.563 1.00 87.19 213 ARG A N 1
ATOM 1656 C CA . ARG A 1 213 ? -14.967 3.610 3.330 1.00 87.19 213 ARG A CA 1
ATOM 1657 C C . ARG A 1 213 ? -13.997 2.867 2.423 1.00 87.19 213 ARG A C 1
ATOM 1659 O O . ARG A 1 213 ? -13.511 3.484 1.487 1.00 87.19 213 ARG A O 1
ATOM 1666 N N . ASP A 1 214 ? -13.779 1.569 2.623 1.00 87.81 214 ASP A N 1
ATOM 1667 C CA . ASP A 1 214 ? -12.922 0.776 1.731 1.00 87.81 214 ASP A CA 1
ATOM 1668 C C . ASP A 1 214 ? -13.445 0.787 0.288 1.00 87.81 214 ASP A C 1
ATOM 1670 O O . ASP A 1 214 ? -12.683 1.012 -0.652 1.00 87.81 214 ASP A O 1
ATOM 1674 N N . ALA A 1 215 ? -14.754 0.579 0.115 1.00 83.00 215 ALA A N 1
ATOM 1675 C CA . ALA A 1 215 ? -15.410 0.627 -1.187 1.00 83.00 215 ALA A CA 1
ATOM 1676 C C . ALA A 1 215 ? -15.316 2.024 -1.816 1.00 83.00 215 ALA A C 1
ATOM 1678 O O . ALA A 1 215 ? -15.021 2.140 -3.002 1.00 83.00 215 ALA A O 1
ATOM 1679 N N . SER A 1 216 ? -15.502 3.081 -1.021 1.00 81.75 216 SER A N 1
ATOM 1680 C CA . SER A 1 216 ? -15.351 4.464 -1.473 1.00 81.75 216 SER A CA 1
ATOM 1681 C C . SER A 1 216 ? -13.911 4.769 -1.889 1.00 81.75 216 SER A C 1
ATOM 1683 O O . SER A 1 216 ? -13.697 5.289 -2.979 1.00 81.75 216 SER A O 1
ATOM 1685 N N . THR A 1 217 ? -12.907 4.392 -1.093 1.00 81.50 217 THR A N 1
ATOM 1686 C CA . THR A 1 217 ? -11.489 4.555 -1.449 1.00 81.50 217 THR A CA 1
ATOM 1687 C C . THR A 1 217 ? -11.161 3.828 -2.751 1.00 81.50 217 THR A C 1
ATOM 1689 O O . THR A 1 217 ? -10.465 4.377 -3.604 1.00 81.50 217 THR A O 1
ATOM 1692 N N . LEU A 1 218 ? -11.698 2.621 -2.936 1.00 80.00 218 LEU A N 1
ATOM 1693 C CA . LEU A 1 218 ? -11.536 1.871 -4.177 1.00 80.00 218 LEU A CA 1
ATOM 1694 C C . LEU A 1 218 ? -12.201 2.578 -5.368 1.00 80.00 218 LEU A C 1
ATOM 1696 O O . LEU A 1 218 ? -11.591 2.672 -6.427 1.00 80.00 218 LEU A O 1
ATOM 1700 N N . ALA A 1 219 ? -13.416 3.101 -5.192 1.00 73.88 219 ALA A N 1
ATOM 1701 C CA . ALA A 1 219 ? -14.171 3.791 -6.238 1.00 73.88 219 ALA A CA 1
ATOM 1702 C C . ALA A 1 219 ? -13.551 5.138 -6.647 1.00 73.88 219 ALA A C 1
ATOM 1704 O O . ALA A 1 219 ? -13.586 5.493 -7.819 1.00 73.88 219 ALA A O 1
ATOM 1705 N N . HIS A 1 220 ? -12.952 5.866 -5.702 1.00 71.06 220 HIS A N 1
ATOM 1706 C CA . HIS A 1 220 ? -12.260 7.133 -5.963 1.00 71.06 220 HIS A CA 1
ATOM 1707 C C . HIS A 1 220 ? -10.816 6.936 -6.449 1.00 71.06 220 HIS A C 1
ATOM 1709 O O . HIS A 1 220 ? -10.115 7.912 -6.707 1.00 71.06 220 HIS A O 1
ATOM 1715 N N . THR A 1 221 ? -10.344 5.691 -6.582 1.00 65.19 221 THR A N 1
ATOM 1716 C CA . THR A 1 221 ? -9.041 5.425 -7.195 1.00 65.19 221 THR A CA 1
ATOM 1717 C C . THR A 1 221 ? -9.165 5.657 -8.707 1.00 65.19 221 THR A C 1
ATOM 1719 O O . THR A 1 221 ? -9.919 4.938 -9.358 1.00 65.19 221 THR A O 1
ATOM 1722 N N . PRO A 1 222 ? -8.463 6.644 -9.294 1.00 53.00 222 PRO A N 1
ATOM 1723 C CA . PRO A 1 222 ? -8.672 7.022 -10.691 1.00 53.00 222 PRO A CA 1
ATOM 1724 C C . PRO A 1 222 ? -8.300 5.875 -11.648 1.00 53.00 222 PRO A C 1
ATOM 1726 O O . PRO A 1 222 ? -7.247 5.263 -11.495 1.00 53.00 222 PRO A O 1
ATOM 1729 N N . PHE A 1 223 ? -9.132 5.602 -12.657 1.00 47.88 223 PHE A N 1
ATOM 1730 C CA . PHE A 1 223 ? -8.978 4.487 -13.608 1.00 47.88 223 PHE A CA 1
ATOM 1731 C C . PHE A 1 223 ? -8.248 4.931 -14.894 1.00 47.88 223 PHE A C 1
ATOM 1733 O O . PHE A 1 223 ? -8.456 6.041 -15.373 1.00 47.88 223 PHE A O 1
ATOM 1740 N N . VAL A 1 224 ? -7.421 4.061 -15.492 1.00 40.41 224 VAL A N 1
ATOM 1741 C CA . VAL A 1 224 ? -6.828 4.263 -16.833 1.00 40.41 224 VAL A CA 1
ATOM 1742 C C . VAL A 1 224 ? -7.324 3.150 -17.721 1.00 40.41 224 VAL A C 1
ATOM 1744 O O . VAL A 1 224 ? -7.147 1.982 -17.389 1.00 40.41 224 VAL A O 1
ATOM 1747 N N . ILE A 1 225 ? -7.899 3.507 -18.864 1.00 41.41 225 ILE A N 1
ATOM 1748 C CA . ILE A 1 225 ? -8.305 2.556 -19.889 1.00 41.41 225 ILE A CA 1
ATOM 1749 C C . ILE A 1 225 ? -7.094 2.327 -20.799 1.00 41.41 225 ILE A C 1
ATOM 1751 O O . ILE A 1 225 ? -6.592 3.240 -21.453 1.00 41.41 225 ILE A O 1
ATOM 1755 N N . LEU A 1 226 ? -6.582 1.097 -20.832 1.00 38.81 226 LEU A N 1
ATOM 1756 C CA . LEU A 1 226 ? -5.590 0.714 -21.835 1.00 38.81 226 LEU A CA 1
ATOM 1757 C C . LEU A 1 226 ? -6.321 0.339 -23.123 1.00 38.81 226 LEU A C 1
ATOM 1759 O O . LEU A 1 226 ? -7.031 -0.669 -23.148 1.00 38.81 226 LEU A O 1
ATOM 1763 N N . ASP A 1 227 ? -6.130 1.116 -24.191 1.00 33.94 227 ASP A N 1
ATOM 1764 C CA . ASP A 1 227 ? -6.579 0.696 -25.515 1.00 33.94 227 ASP A CA 1
ATOM 1765 C C . ASP A 1 227 ? -5.633 -0.395 -26.035 1.00 33.94 227 ASP A C 1
ATOM 1767 O O . ASP A 1 227 ? -4.465 -0.176 -26.378 1.00 33.94 227 ASP A O 1
ATOM 1771 N N . THR A 1 228 ? -6.160 -1.615 -26.072 1.00 32.91 228 THR A N 1
ATOM 1772 C CA . THR A 1 228 ? -5.441 -2.814 -26.510 1.00 32.91 228 THR A CA 1
ATOM 1773 C C . THR A 1 228 ? -5.125 -2.820 -28.008 1.00 32.91 228 THR A C 1
ATOM 1775 O O . THR A 1 228 ? -4.303 -3.631 -28.434 1.00 32.91 228 THR A O 1
ATOM 1778 N N . ARG A 1 229 ? -5.713 -1.923 -28.815 1.00 32.25 229 ARG A N 1
ATOM 1779 C CA . ARG A 1 229 ? -5.487 -1.867 -30.271 1.00 32.25 229 ARG A CA 1
ATOM 1780 C C . ARG A 1 229 ? -4.259 -1.052 -30.666 1.00 32.25 229 ARG A C 1
ATOM 1782 O O . ARG A 1 229 ? -3.710 -1.288 -31.741 1.00 32.25 229 ARG A O 1
ATOM 1789 N N . HIS A 1 230 ? -3.829 -0.100 -29.835 1.00 32.59 230 HIS A N 1
ATOM 1790 C CA . HIS A 1 230 ? -2.776 0.862 -30.199 1.00 32.59 230 HIS A CA 1
ATOM 1791 C C . HIS A 1 230 ? -1.576 0.872 -29.242 1.00 32.59 230 HIS A C 1
ATOM 1793 O O . HIS A 1 230 ? -0.541 1.448 -29.564 1.00 32.59 230 HIS A O 1
ATOM 1799 N N . GLY A 1 231 ? -1.645 0.180 -28.096 1.00 34.97 231 GLY A N 1
ATOM 1800 C CA . GLY A 1 231 ? -0.547 0.197 -27.115 1.00 34.97 231 GLY A CA 1
ATOM 1801 C C . GLY A 1 231 ? -0.349 1.570 -26.452 1.00 34.97 231 GLY A C 1
ATOM 1802 O O . GLY A 1 231 ? 0.696 1.823 -25.828 1.00 34.97 231 GLY A O 1
ATOM 1803 N N . ASP A 1 232 ? -1.367 2.419 -26.582 1.00 33.41 232 ASP A N 1
ATOM 1804 C CA . ASP A 1 232 ? -1.483 3.745 -26.006 1.00 33.41 232 ASP A CA 1
ATOM 1805 C C . ASP A 1 232 ? -2.562 3.719 -24.921 1.00 33.41 232 ASP A C 1
ATOM 1807 O O . ASP A 1 232 ? -3.612 3.086 -25.050 1.00 33.41 232 ASP A O 1
ATOM 1811 N N . ALA A 1 233 ? -2.262 4.356 -23.793 1.00 38.94 233 ALA A N 1
ATOM 1812 C CA . ALA A 1 233 ? -3.223 4.509 -22.718 1.00 38.94 233 ALA A CA 1
ATOM 1813 C C . ALA A 1 233 ? -4.151 5.667 -23.065 1.00 38.94 233 ALA A C 1
ATOM 1815 O O . ALA A 1 233 ? -3.687 6.793 -23.248 1.00 38.94 233 ALA A O 1
ATOM 1816 N N . VAL A 1 234 ? -5.447 5.389 -23.142 1.00 35.88 234 VAL A N 1
ATOM 1817 C CA . VAL A 1 234 ? -6.467 6.417 -23.309 1.00 35.88 234 VAL A CA 1
ATOM 1818 C C . VAL A 1 234 ? -6.929 6.772 -21.903 1.00 35.88 234 VAL A C 1
ATOM 1820 O O . VAL A 1 234 ? -7.668 6.032 -21.252 1.00 35.88 234 VAL A O 1
ATOM 1823 N N . ILE A 1 235 ? -6.416 7.884 -21.384 1.00 38.12 235 ILE A N 1
ATOM 1824 C CA . ILE A 1 235 ? -6.937 8.470 -20.152 1.00 38.12 235 ILE A CA 1
ATOM 1825 C C . ILE A 1 235 ? -8.340 8.975 -20.501 1.00 38.12 235 ILE A C 1
ATOM 1827 O O . ILE A 1 235 ? -8.485 9.849 -21.349 1.00 38.12 235 ILE A O 1
ATOM 1831 N N . SER A 1 236 ? -9.375 8.385 -19.900 1.00 34.69 236 SER A N 1
ATOM 1832 C CA . SER A 1 236 ? -10.735 8.918 -19.987 1.00 34.69 236 SER A CA 1
ATOM 1833 C C . SER A 1 236 ? -10.782 10.201 -19.163 1.00 34.69 236 SER A C 1
ATOM 1835 O O . SER A 1 236 ? -10.930 10.159 -17.942 1.00 34.69 236 SER A O 1
ATOM 1837 N N . GLU A 1 237 ? -10.587 11.337 -19.827 1.00 33.16 237 GLU A N 1
ATOM 1838 C CA . GLU A 1 237 ? -10.810 12.665 -19.266 1.00 33.16 237 GLU A CA 1
ATOM 1839 C C . GLU A 1 237 ? -12.302 12.860 -18.955 1.00 33.16 237 GLU A C 1
ATOM 1841 O O . GLU A 1 237 ? -13.075 13.264 -19.814 1.00 33.16 237 GLU A O 1
ATOM 1846 N N . GLU A 1 238 ? -12.711 12.616 -17.710 1.00 31.31 238 GLU A N 1
ATOM 1847 C CA . GLU A 1 238 ? -13.876 13.309 -17.123 1.00 31.31 238 GLU A CA 1
ATOM 1848 C C . GLU A 1 238 ? -13.511 14.158 -15.891 1.00 31.31 238 GLU A C 1
ATOM 1850 O O . GLU A 1 238 ? -14.350 14.871 -15.347 1.00 31.31 238 GLU A O 1
ATOM 1855 N N . HIS A 1 239 ? -12.230 14.201 -15.512 1.00 29.33 239 HIS A N 1
ATOM 1856 C CA . HIS A 1 239 ? -11.705 15.217 -14.601 1.00 29.33 239 HIS A CA 1
ATOM 1857 C C . HIS A 1 239 ? -10.512 15.926 -15.242 1.00 29.33 239 HIS A C 1
ATOM 1859 O O . HIS A 1 239 ? -9.376 15.457 -15.126 1.00 29.33 239 HIS A O 1
ATOM 1865 N N . PRO A 1 240 ? -10.749 17.048 -15.943 1.00 27.61 240 PRO A N 1
ATOM 1866 C CA . PRO A 1 240 ? -9.661 17.869 -16.422 1.00 27.61 240 PRO A CA 1
ATOM 1867 C C . PRO A 1 240 ? -8.964 18.469 -15.190 1.00 27.61 240 PRO A C 1
ATOM 1869 O O . PRO A 1 240 ? -9.613 18.971 -14.274 1.00 27.61 240 PRO A O 1
ATOM 1872 N N . HIS A 1 241 ? -7.631 18.406 -15.179 1.00 26.28 241 HIS A N 1
ATOM 1873 C CA . HIS A 1 241 ? -6.738 19.047 -14.200 1.00 26.28 241 HIS A CA 1
ATOM 1874 C C . HIS A 1 241 ? -6.490 18.307 -12.870 1.00 26.28 241 HIS A C 1
ATOM 1876 O O . HIS A 1 241 ? -6.609 18.885 -11.792 1.00 26.28 241 HIS A O 1
ATOM 1882 N N . LEU A 1 242 ? -5.978 17.076 -12.925 1.00 25.67 242 LEU A N 1
ATOM 1883 C CA . LEU A 1 242 ? -5.015 16.637 -11.909 1.00 25.67 242 LEU A CA 1
ATOM 1884 C C . LEU A 1 242 ? -3.714 16.227 -12.612 1.00 25.67 242 LEU A C 1
ATOM 1886 O O . LEU A 1 242 ? -3.709 15.225 -13.328 1.00 25.67 242 LEU A O 1
ATOM 1890 N N . PRO A 1 243 ? -2.613 16.995 -12.476 1.00 29.38 243 PRO A N 1
ATOM 1891 C CA . PRO A 1 243 ? -1.317 16.539 -12.955 1.00 29.38 243 PRO A CA 1
ATOM 1892 C C . PRO A 1 243 ? -1.008 15.203 -12.279 1.00 29.38 243 PRO A C 1
ATOM 1894 O O . PRO A 1 243 ? -1.046 15.103 -11.052 1.00 29.38 243 PRO A O 1
ATOM 1897 N N . ALA A 1 244 ? -0.731 14.174 -13.085 1.00 31.11 244 ALA A N 1
ATOM 1898 C CA . ALA A 1 244 ? -0.296 12.879 -12.580 1.00 31.11 244 ALA A CA 1
ATOM 1899 C C . ALA A 1 244 ? 0.843 13.109 -11.567 1.00 31.11 244 ALA A C 1
ATOM 1901 O O . ALA A 1 244 ? 1.820 13.782 -11.922 1.00 31.11 244 ALA A O 1
ATOM 1902 N N . PRO A 1 245 ? 0.732 12.614 -10.317 1.00 32.06 245 PRO A N 1
ATOM 1903 C CA . PRO A 1 245 ? 1.730 12.863 -9.297 1.00 32.06 245 PRO A CA 1
ATOM 1904 C C . PRO A 1 245 ? 3.093 12.406 -9.805 1.00 32.06 245 PRO A C 1
ATOM 1906 O O . PRO A 1 245 ? 3.340 11.220 -10.037 1.00 32.06 245 PRO A O 1
ATOM 1909 N N . GLN A 1 246 ? 4.003 13.359 -9.978 1.00 31.64 246 GLN A N 1
ATOM 1910 C CA . GLN A 1 246 ? 5.396 13.057 -10.240 1.00 31.64 246 GLN A CA 1
ATOM 1911 C C . GLN A 1 246 ? 5.955 12.332 -9.008 1.00 31.64 246 GLN A C 1
ATOM 1913 O O . GLN A 1 246 ? 6.198 12.938 -7.973 1.00 31.64 246 GLN A O 1
ATOM 1918 N N . GLY A 1 247 ? 6.096 11.005 -9.097 1.00 30.22 247 GLY A N 1
ATOM 1919 C CA . GLY A 1 247 ? 6.727 10.186 -8.053 1.00 30.22 247 GLY A CA 1
ATOM 1920 C C . GLY A 1 247 ? 5.798 9.596 -6.986 1.00 30.22 247 GLY A C 1
ATOM 1921 O O . GLY A 1 247 ? 6.285 8.938 -6.068 1.00 30.22 247 GLY A O 1
ATOM 1922 N N . GLY A 1 248 ? 4.480 9.757 -7.107 1.00 26.00 248 GLY A N 1
ATOM 1923 C CA . GLY A 1 248 ? 3.496 9.079 -6.264 1.00 26.00 248 GLY A CA 1
ATOM 1924 C C . GLY A 1 248 ? 2.573 8.230 -7.123 1.00 26.00 248 GLY A C 1
ATOM 1925 O O . GLY A 1 248 ? 2.045 8.717 -8.110 1.00 26.00 248 GLY A O 1
ATOM 1926 N N . LEU A 1 249 ? 2.381 6.966 -6.748 1.00 33.47 249 LEU A N 1
ATOM 1927 C CA . LEU A 1 249 ? 1.397 6.041 -7.314 1.00 33.47 249 LEU A CA 1
ATOM 1928 C C . LEU A 1 249 ? 0.009 6.713 -7.459 1.00 33.47 249 LEU A C 1
ATOM 1930 O O . LEU A 1 249 ? -0.815 6.630 -6.556 1.00 33.47 249 LEU A O 1
ATOM 1934 N N . ALA A 1 250 ? -0.273 7.349 -8.589 1.00 32.47 250 ALA A N 1
ATOM 1935 C CA . ALA A 1 250 ? -1.570 7.233 -9.234 1.00 32.47 250 ALA A CA 1
ATOM 1936 C C . ALA A 1 250 ? -1.404 6.088 -10.229 1.00 32.47 250 ALA A C 1
ATOM 1938 O O . ALA A 1 250 ? -1.336 6.297 -11.435 1.00 32.47 250 ALA A O 1
ATOM 1939 N N . ALA A 1 251 ? -1.188 4.866 -9.727 1.00 33.19 251 ALA A N 1
ATOM 1940 C CA . ALA A 1 251 ? -1.375 3.753 -10.630 1.00 33.19 251 ALA A CA 1
ATOM 1941 C C . ALA A 1 251 ? -2.870 3.592 -10.807 1.00 33.19 251 ALA A C 1
ATOM 1943 O O . ALA A 1 251 ? -3.638 3.326 -9.882 1.00 33.19 251 ALA A O 1
ATOM 1944 N N . HIS A 1 252 ? -3.240 3.890 -12.029 1.00 37.47 252 HIS A N 1
ATOM 1945 C CA . HIS A 1 252 ? -4.583 3.883 -12.492 1.00 37.47 252 HIS A CA 1
ATOM 1946 C C . HIS A 1 252 ? -4.906 2.455 -12.922 1.00 37.47 252 HIS A C 1
ATOM 1948 O O . HIS A 1 252 ? -4.370 1.953 -13.910 1.00 37.47 252 HIS A O 1
ATOM 1954 N N . PHE A 1 253 ? -5.727 1.759 -12.144 1.00 34.03 253 PHE A N 1
ATOM 1955 C CA . PHE A 1 253 ? -6.054 0.362 -12.410 1.00 34.03 253 PHE A CA 1
ATOM 1956 C C . PHE A 1 253 ? -7.443 0.257 -12.991 1.00 34.03 253 PHE A C 1
ATOM 1958 O O . PHE A 1 253 ? -8.392 0.670 -12.341 1.00 34.03 253 PHE A O 1
ATOM 1965 N N . VAL A 1 254 ? -7.592 -0.414 -14.134 1.00 32.94 254 VAL A N 1
ATOM 1966 C CA . VAL A 1 254 ? -8.851 -1.114 -14.404 1.00 32.94 254 VAL A CA 1
ATOM 1967 C C . 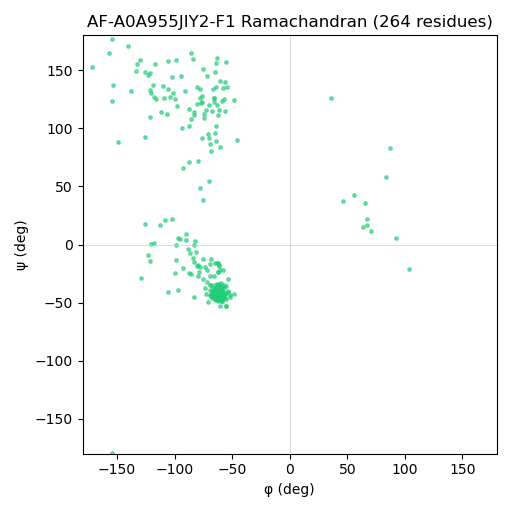VAL A 1 254 ? -8.895 -2.294 -13.445 1.00 32.94 254 VAL A C 1
ATOM 1969 O O . VAL A 1 254 ? -8.382 -3.373 -13.737 1.00 32.94 254 VAL A O 1
ATOM 1972 N N . LEU A 1 255 ? -9.490 -2.105 -12.270 1.00 35.81 255 LEU A N 1
ATOM 1973 C CA . LEU A 1 255 ? -10.181 -3.231 -11.666 1.00 35.81 255 LEU A CA 1
ATOM 1974 C C . LEU A 1 255 ? -11.315 -3.566 -12.634 1.00 35.81 255 LEU A C 1
ATOM 1976 O O . LEU A 1 255 ? -12.155 -2.699 -12.873 1.00 35.81 255 LEU A O 1
ATOM 1980 N N . PRO A 1 256 ? -11.384 -4.782 -13.199 1.00 32.38 256 PRO A N 1
ATOM 1981 C CA . PRO A 1 256 ? -12.657 -5.260 -13.683 1.00 32.38 256 PRO A CA 1
ATOM 1982 C C . PRO A 1 256 ? -13.533 -5.380 -12.437 1.00 32.38 256 PRO A C 1
ATOM 1984 O O . PRO A 1 256 ? -13.542 -6.409 -11.758 1.00 32.38 256 PRO A O 1
ATOM 1987 N N . ILE A 1 257 ? -14.235 -4.302 -12.089 1.00 31.14 257 ILE A N 1
ATOM 1988 C CA . ILE A 1 257 ? -15.439 -4.429 -11.295 1.00 31.14 257 ILE A CA 1
ATOM 1989 C C . ILE A 1 257 ? -16.415 -5.098 -12.255 1.00 31.14 257 ILE A C 1
ATOM 1991 O O . ILE A 1 257 ? -17.162 -4.446 -12.977 1.00 31.14 257 ILE A O 1
ATOM 1995 N N . VAL A 1 258 ? -16.371 -6.429 -12.304 1.00 28.53 258 VAL A N 1
ATOM 1996 C CA . VAL A 1 258 ? -17.549 -7.187 -12.698 1.00 28.53 258 VAL A CA 1
ATOM 1997 C C . VAL A 1 258 ? -18.523 -6.978 -11.546 1.00 28.53 258 VAL A C 1
ATOM 1999 O O . VAL A 1 258 ? -18.609 -7.786 -10.624 1.00 28.53 258 VAL A O 1
ATOM 2002 N N . VAL A 1 259 ? -19.200 -5.826 -11.544 1.00 25.62 259 VAL A N 1
ATOM 2003 C CA . VAL A 1 259 ? -20.499 -5.747 -10.897 1.00 25.62 259 VAL A CA 1
ATOM 2004 C C . VAL A 1 259 ? -21.323 -6.730 -11.706 1.00 25.62 259 VAL A C 1
ATOM 2006 O O . VAL A 1 259 ? -21.541 -6.517 -12.898 1.00 25.62 259 VAL A O 1
ATOM 2009 N N . GLY A 1 260 ? -21.697 -7.847 -11.091 1.00 24.45 260 GLY A N 1
ATOM 2010 C CA . GLY A 1 260 ? -22.768 -8.676 -11.612 1.00 24.45 260 GLY A CA 1
ATOM 2011 C C . GLY A 1 260 ? -24.037 -7.834 -11.632 1.00 24.45 260 GLY A C 1
ATOM 2012 O O . GLY A 1 260 ? -24.814 -7.866 -10.687 1.00 24.45 260 GLY A O 1
ATOM 2013 N N .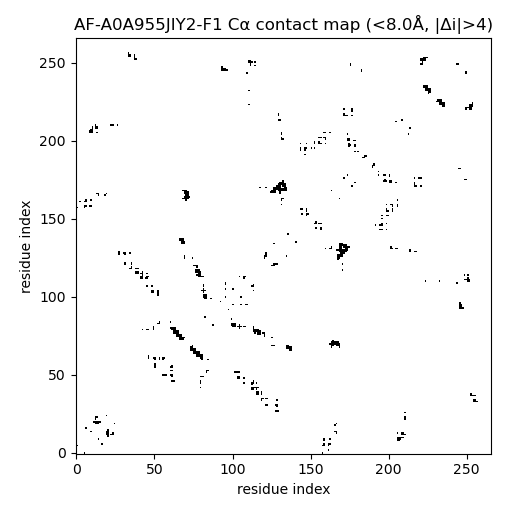 LEU A 1 261 ? -24.215 -7.042 -12.686 1.00 24.27 261 LEU A N 1
ATOM 2014 C CA . LEU A 1 261 ? -25.513 -6.556 -13.114 1.00 24.27 261 LEU A CA 1
ATOM 2015 C C . LEU A 1 261 ? -26.162 -7.708 -13.882 1.00 24.27 261 LEU A C 1
ATOM 2017 O O . LEU A 1 261 ? -26.275 -7.685 -15.101 1.00 24.27 261 LEU A O 1
ATOM 2021 N N . GLU A 1 262 ? -26.572 -8.748 -13.159 1.00 27.86 262 GLU A N 1
ATOM 2022 C CA . GLU A 1 262 ? -27.750 -9.487 -13.597 1.00 27.86 262 GLU A CA 1
ATOM 2023 C C . GLU A 1 262 ? -28.951 -8.629 -13.226 1.00 27.86 262 GLU A C 1
ATOM 2025 O O . GLU A 1 262 ? -29.439 -8.733 -12.110 1.00 27.86 262 GLU A O 1
ATOM 2030 N N . LEU A 1 263 ? -29.409 -7.770 -14.138 1.00 26.48 263 LEU A N 1
ATOM 2031 C CA . LEU A 1 263 ? -30.799 -7.312 -14.165 1.00 26.48 263 LEU A CA 1
ATOM 2032 C C . LEU A 1 263 ? -31.217 -7.022 -15.613 1.00 26.48 263 LEU A C 1
ATOM 2034 O O . LEU A 1 263 ? -31.049 -5.925 -16.129 1.00 26.48 263 LEU A O 1
ATOM 2038 N N . HIS A 1 264 ? -31.709 -8.095 -16.233 1.00 30.03 264 HIS A N 1
ATOM 2039 C CA . HIS A 1 264 ? -32.899 -8.203 -17.080 1.00 30.03 264 HIS A CA 1
ATOM 2040 C C . HIS A 1 264 ? -33.290 -7.046 -18.022 1.00 30.03 264 HIS A C 1
ATOM 2042 O O . HIS A 1 264 ? -33.641 -5.953 -17.589 1.00 30.03 264 HIS A O 1
ATOM 2048 N N . ASN A 1 265 ? -33.444 -7.441 -19.294 1.00 31.67 265 ASN A N 1
ATOM 2049 C CA . ASN A 1 265 ? -34.079 -6.765 -20.433 1.00 31.67 265 ASN A CA 1
ATOM 2050 C C . ASN A 1 265 ? -33.196 -5.812 -21.248 1.00 31.67 265 ASN A C 1
ATOM 2052 O O . ASN A 1 265 ? -33.315 -4.597 -21.117 1.00 31.67 265 ASN A O 1
ATOM 2056 N N . LEU A 1 266 ? -32.435 -6.390 -22.184 1.00 32.94 266 LEU A N 1
ATOM 2057 C CA . LEU A 1 266 ? -32.319 -5.921 -23.571 1.00 32.94 266 LEU A CA 1
ATOM 2058 C C . LEU A 1 266 ? -32.269 -7.135 -24.505 1.00 32.94 266 LEU A C 1
ATOM 2060 O O . LEU A 1 266 ? -31.557 -8.102 -24.151 1.00 32.94 266 LEU A O 1
#

Solvent-accessible surface area (backbone atoms only — not comparable to full-atom values): 14628 Å² total; per-residue (Å²): 131,59,68,72,64,45,56,70,48,43,19,61,42,56,38,68,88,86,48,68,13,72,65,42,51,51,52,47,58,66,51,41,58,43,44,38,64,45,23,48,62,36,24,53,52,25,41,52,38,19,19,62,75,60,74,37,85,51,61,84,72,21,45,42,75,41,70,22,43,26,31,65,35,84,42,77,43,44,28,39,38,34,58,41,87,92,45,72,88,64,80,78,71,69,37,74,84,36,88,56,46,33,79,50,25,41,51,24,57,75,55,26,23,26,55,16,42,36,33,57,35,44,73,72,58,57,23,36,63,67,28,53,39,57,63,42,45,74,76,52,53,59,53,51,53,52,36,19,57,77,72,73,30,52,75,35,41,51,40,42,52,52,44,40,43,67,41,43,15,6,76,40,24,50,33,74,60,69,59,81,70,77,69,70,68,83,42,72,67,53,44,44,53,50,51,46,49,36,41,50,48,21,24,52,40,39,46,66,42,40,73,66,52,53,52,46,49,58,69,60,46,62,61,36,47,70,41,84,90,74,84,45,73,47,70,75,78,84,66,87,88,68,81,76,48,60,58,46,85,63,50,32,53,54,57,71,75,76,68,82,77,84,72,86,89,132

Nearest PDB structures (foldseek):
  8e37-assembly3_C  TM=7.588E-01  e=1.847E-06  Campylobacter concisus 13826
  8g1n-assembly2_B  TM=7.581E-01  e=2.175E-06  Campylobacter concisus 13826
  8g1n-assembly1_A  TM=7.415E-01  e=2.856E-06  Campylobacter concisus 13826